Protein AF-A0A7S2J421-F1 (afdb_monomer)

Mean predicted aligned error: 11.54 Å

Solvent-accessible surface area (backbone atoms only — not comparable to full-atom values): 16173 Å² total; per-residue (Å²): 131,60,93,91,59,83,82,62,59,55,46,35,53,53,54,34,97,63,78,95,68,89,87,75,79,92,60,98,78,89,83,89,86,72,53,40,72,58,46,54,58,48,38,72,75,35,62,69,60,37,51,51,53,28,51,50,53,38,64,77,44,52,84,51,39,32,58,52,47,54,67,27,74,87,51,63,75,49,56,70,68,41,31,42,52,48,21,67,71,35,46,73,44,50,41,51,56,73,38,70,82,43,48,52,69,40,74,53,40,43,22,38,31,30,63,34,34,34,32,35,33,24,51,99,86,38,82,74,48,78,41,44,56,72,34,73,47,43,58,44,22,27,71,64,77,35,59,43,35,92,34,25,32,30,27,66,36,23,25,39,35,38,31,42,43,31,67,57,53,49,54,38,37,74,75,50,72,52,68,69,40,52,54,48,46,53,53,54,46,51,52,55,49,51,53,48,50,51,49,46,53,52,54,52,50,51,53,52,51,48,66,74,44,44,68,43,54,62,69,66,58,88,62,97,65,88,78,76,69,72,89,80,79,72,82,88,75,72,51,78,63,71,67,43,48,58,54,51,51,30,49,50,53,50,52,52,51,52,50,52,53,49,56,50,52,52,49,51,50,54,48,51,51,52,50,50,54,52,50,47,66,72,76,66,76,125

pLDDT: mean 85.77, std 16.21, range [29.06, 98.44]

Secondary structure (DSSP, 8-state):
--TT----HHHHTTS-SS-SS----SS--------HHHHHHHHHH-HHHHHHHHHHHHHHHGGGHHHHHHT-GGGTTS-HHHHHHHHHHSEEEEE-TT-EEE-TT-B--EEEEEEEEEEEEEETTEEEEEE-TT-EE-HHHHTTS-SB-SSEEEEEEEEEEEEEEHHHHHHHHHHS--HHHHHHHHHHHHHHHHHHHHHHHHHHHHHHHHHHHHHHHHHT--S-------TTSSTTS--HHHHHHHHHHHHHHHHHHHHHHHHHHHHHHHHHHHHHHHHHHHHS--

InterPro domains:
  IPR000595 Cyclic nucleotide-binding domain [PF00027] (93-176)
  IPR000595 Cyclic nucleotide-binding domain [PS50042] (1-60)
  IPR000595 Cyclic nucleotide-binding domain [PS50042] (74-173)
  IPR000595 Cyclic nucleotide-binding domain [SM00100] (74-188)
  IPR000595 Cyclic nucleotide-binding domain [cd00038] (74-180)
  IPR014710 RmlC-like jelly roll fold [G3DSA:2.60.120.10] (1-66)
  IPR014710 RmlC-like jelly roll fold [G3DSA:2.60.120.10] (67-195)
  IPR018490 Cyclic nucleotide-binding domain superfamily [SSF51206] (1-61)
  IPR018490 Cyclic nucleotide-binding domain superfamily [SSF51206] (69-181)
  IPR050866 Cyclic nucleotide-gated cation channel [PTHR45638] (69-269)

Sequence (286 aa):
LSAGGISGELAMLGVSPTRSATIKADQICSMWEITQEKALVILDRFPDSQKHFAEVVVQHLERTAPARVSSLPLFRAFDAKFRVLLGLYCERRAFFPNQVIAREGQFGHSLHIVNIGVATLKKKGVVIKTYSCGSHFGSTVMLGMHKAYLGTLVVVQTCHILSIPRNSFLQALDTYPSLAACTELKRTEMIATEELRHAIQRISARKLIWKRYQHLINAGGSNGEPVAATASNVEEQATGLETLLPVLQGWYAWAIDRRKRREKSEREKAQYQRMMSHWMSTHMVL

Radius of gyration: 29.96 Å; Cα contacts (8 Å, |Δi|>4): 341; chains: 1; bounding box: 60×34×110 Å

Nearest PDB structures (foldseek):
  5kbf-assembly2_B  TM=6.494E-01  e=1.568E-09  Plasmodium falciparum 3D7
  4off-assembly1_A  TM=8.418E-01  e=3.095E-08  Plasmodium falciparum
  4rz7-assembly1_A  TM=7.676E-01  e=3.095E-08  Plasmodium vivax Sal-1
  8jsk-assembly1_B-2  TM=8.243E-01  e=2.441E-07  Pseudovibrio sp. W64
  4ofg-assembly1_A  TM=7.374E-01  e=2.055E-07  Plasmodium falciparum

Structure (mmCIF, N/CA/C/O backbone):
data_AF-A0A7S2J421-F1
#
_entry.id   AF-A0A7S2J421-F1
#
loop_
_atom_site.group_PDB
_atom_site.id
_atom_site.type_symbol
_atom_site.label_atom_id
_atom_site.label_alt_id
_atom_site.label_comp_id
_atom_site.label_asym_id
_atom_site.label_entity_id
_atom_site.label_seq_id
_atom_site.pdbx_PDB_ins_code
_atom_site.Cartn_x
_atom_site.Cartn_y
_atom_site.Cartn_z
_atom_site.occupancy
_atom_site.B_iso_or_equiv
_atom_site.auth_seq_id
_atom_site.auth_comp_id
_atom_site.auth_asym_id
_atom_site.auth_atom_id
_atom_site.pdbx_PDB_model_num
ATOM 1 N N . LEU A 1 1 ? -24.871 9.519 -19.412 1.00 82.50 1 LEU A N 1
ATOM 2 C CA . LEU A 1 1 ? -25.417 8.431 -18.564 1.00 82.50 1 LEU A CA 1
ATOM 3 C C . LEU A 1 1 ? -26.911 8.355 -18.831 1.00 82.50 1 LEU A C 1
ATOM 5 O O . LEU A 1 1 ? -27.516 9.409 -18.978 1.00 82.50 1 LEU A O 1
ATOM 9 N N . SER A 1 2 ? -27.477 7.156 -18.933 1.00 89.31 2 SER A N 1
ATOM 10 C CA . SER A 1 2 ? -28.925 6.931 -19.046 1.00 89.31 2 SER A CA 1
ATOM 11 C C . SER A 1 2 ? -29.493 6.431 -17.714 1.00 89.31 2 SER A C 1
ATOM 13 O O . SER A 1 2 ? -28.744 6.243 -16.751 1.00 89.31 2 SER A O 1
ATOM 15 N N . ALA A 1 3 ? -30.806 6.191 -17.654 1.00 90.12 3 ALA A N 1
ATOM 16 C CA . ALA A 1 3 ? -31.428 5.518 -16.515 1.00 90.12 3 ALA A CA 1
ATOM 17 C C . ALA A 1 3 ? -30.675 4.216 -16.171 1.00 90.12 3 ALA A C 1
ATOM 19 O O . ALA A 1 3 ? -30.323 3.446 -17.065 1.00 90.12 3 ALA A O 1
ATOM 20 N N . GLY A 1 4 ? -30.384 4.017 -14.881 1.00 87.56 4 GLY A N 1
ATOM 21 C CA . GLY A 1 4 ? -29.558 2.911 -14.374 1.00 87.56 4 GLY A CA 1
ATOM 22 C C . GLY A 1 4 ? -28.042 3.159 -14.386 1.00 87.56 4 GLY A C 1
ATOM 23 O O . GLY A 1 4 ? -27.291 2.333 -13.877 1.00 87.56 4 GLY A O 1
ATOM 24 N N . GLY A 1 5 ? -27.571 4.286 -14.931 1.00 87.44 5 GLY A N 1
ATOM 25 C CA . GLY A 1 5 ? -26.152 4.638 -14.932 1.00 87.44 5 GLY A CA 1
ATOM 26 C C . GLY A 1 5 ? -25.609 4.954 -13.534 1.00 87.44 5 GLY A C 1
ATOM 27 O O . GLY A 1 5 ? -26.250 5.654 -12.753 1.00 87.44 5 GLY A O 1
ATOM 28 N N . ILE A 1 6 ? -24.392 4.486 -13.251 1.00 87.94 6 ILE A N 1
ATOM 29 C CA . ILE A 1 6 ? -23.646 4.762 -12.016 1.00 87.94 6 ILE A CA 1
ATOM 30 C C . ILE A 1 6 ? -22.468 5.671 -12.356 1.00 87.94 6 ILE A C 1
ATOM 32 O O . ILE A 1 6 ? -21.882 5.564 -13.433 1.00 87.94 6 ILE A O 1
ATOM 36 N N . SER A 1 7 ? -22.125 6.573 -11.442 1.00 87.88 7 SER A N 1
ATOM 37 C CA . SER A 1 7 ? -20.887 7.337 -11.530 1.00 87.88 7 SER A CA 1
ATOM 38 C C . SER A 1 7 ? -20.425 7.803 -10.157 1.00 87.88 7 SER A C 1
ATOM 40 O O . SER A 1 7 ? -21.235 8.069 -9.272 1.00 87.88 7 SER A O 1
ATOM 42 N N . GLY A 1 8 ? -19.115 8.001 -10.016 1.00 87.69 8 GLY A N 1
ATOM 43 C CA . GLY A 1 8 ? -18.502 8.527 -8.795 1.00 87.69 8 GLY A CA 1
ATOM 44 C C . GLY A 1 8 ? -18.106 7.437 -7.803 1.00 87.69 8 GLY A C 1
ATOM 45 O O . GLY A 1 8 ? -17.764 7.746 -6.665 1.00 87.69 8 GLY A O 1
ATOM 46 N N . GLU A 1 9 ? -18.099 6.181 -8.237 1.00 87.31 9 GLU A N 1
ATOM 47 C CA . GLU A 1 9 ? -17.740 5.001 -7.462 1.00 87.31 9 GLU A CA 1
ATOM 48 C C . GLU A 1 9 ? -16.336 5.103 -6.857 1.00 87.31 9 GLU A C 1
ATOM 50 O O . GLU A 1 9 ? -16.175 4.848 -5.669 1.00 87.31 9 GLU A O 1
ATOM 55 N N . LEU A 1 10 ? -15.327 5.588 -7.591 1.00 88.12 10 LEU A N 1
ATOM 56 C CA . LEU A 1 10 ? -13.981 5.768 -7.022 1.00 88.12 10 LEU A CA 1
ATOM 57 C C . LEU A 1 10 ? -13.944 6.774 -5.866 1.00 88.12 10 LEU A C 1
ATOM 59 O O . LEU A 1 10 ? -13.156 6.620 -4.932 1.00 88.12 10 LEU A O 1
ATOM 63 N N . ALA A 1 11 ? -14.787 7.802 -5.920 1.00 87.62 11 ALA A N 1
ATOM 64 C CA . ALA A 1 11 ? -14.877 8.774 -4.844 1.00 87.62 11 ALA A CA 1
ATOM 65 C C . ALA A 1 11 ? -15.714 8.253 -3.673 1.00 87.62 11 ALA A C 1
ATOM 67 O O . ALA A 1 11 ? -15.318 8.432 -2.527 1.00 87.62 11 ALA A O 1
ATOM 68 N N . MET A 1 12 ? -16.814 7.547 -3.954 1.00 90.88 12 MET A N 1
ATOM 69 C CA . MET A 1 12 ? -17.594 6.822 -2.947 1.00 90.88 12 MET A CA 1
ATOM 70 C C . MET A 1 12 ? -16.711 5.828 -2.180 1.00 90.88 12 MET A C 1
ATOM 72 O O . MET A 1 12 ? -16.857 5.669 -0.976 1.00 90.88 12 MET A O 1
ATOM 76 N N . LEU A 1 13 ? -15.757 5.184 -2.853 1.00 89.31 13 LEU A N 1
ATOM 77 C CA . LEU A 1 13 ? -14.811 4.265 -2.225 1.00 89.31 13 LEU A CA 1
ATOM 78 C C . LEU A 1 13 ? -13.660 4.970 -1.492 1.00 89.31 13 LEU A C 1
ATOM 80 O O . LEU A 1 13 ? -12.900 4.302 -0.796 1.00 89.31 13 LEU A O 1
ATOM 84 N N . GLY A 1 14 ? -13.500 6.289 -1.622 1.00 85.31 14 GLY A N 1
ATOM 85 C CA . GLY A 1 14 ? -12.381 7.035 -1.035 1.00 85.31 14 GLY A CA 1
ATOM 86 C C . GLY A 1 14 ? -11.043 6.845 -1.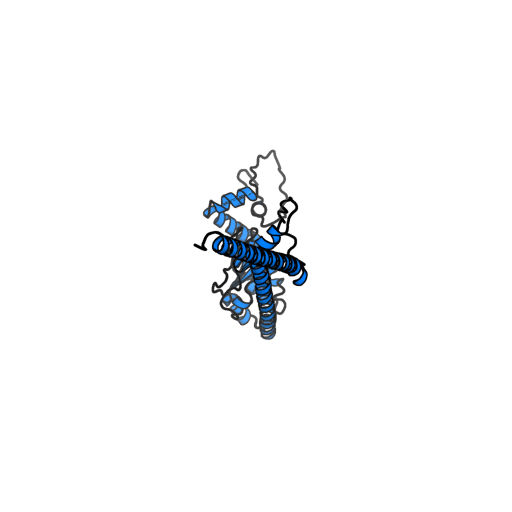739 1.00 85.31 14 GLY A C 1
ATOM 87 O O . GLY A 1 14 ? -10.000 7.129 -1.159 1.00 85.31 14 GLY A O 1
ATOM 88 N N . VAL A 1 15 ? -11.056 6.334 -2.969 1.00 84.25 15 VAL A N 1
ATOM 89 C CA . VAL A 1 15 ? -9.846 6.113 -3.765 1.00 84.25 15 VAL A CA 1
ATOM 90 C C . VAL A 1 15 ? -9.361 7.428 -4.366 1.00 84.25 15 VAL A C 1
ATOM 92 O O . VAL A 1 15 ? -8.166 7.700 -4.367 1.00 84.25 15 VAL A O 1
ATOM 95 N N . SER A 1 16 ? -10.275 8.269 -4.852 1.00 78.75 16 SER A N 1
ATOM 96 C CA . SER A 1 16 ? -9.926 9.573 -5.418 1.00 78.75 16 SER A CA 1
ATOM 97 C C . SER A 1 16 ? -10.647 10.703 -4.687 1.00 78.75 16 SER A C 1
ATOM 99 O O . SER A 1 16 ? -11.880 10.683 -4.632 1.00 78.75 16 SER A O 1
ATOM 101 N N . PRO A 1 17 ? -9.923 11.719 -4.180 1.00 70.06 17 PRO A N 1
ATOM 102 C CA . PRO A 1 17 ? -10.554 12.913 -3.627 1.00 70.06 17 PRO A CA 1
ATOM 103 C C . PRO A 1 17 ? -11.164 13.794 -4.728 1.00 70.06 17 PRO A C 1
ATOM 105 O O . PRO A 1 17 ? -12.082 14.567 -4.469 1.00 70.06 17 PRO A O 1
ATOM 108 N N . THR A 1 18 ? -10.681 13.674 -5.968 1.00 73.25 18 THR A N 1
ATOM 109 C CA . THR A 1 18 ? -11.141 14.466 -7.111 1.00 73.25 18 THR A CA 1
ATOM 110 C C . THR A 1 18 ? -11.990 13.620 -8.055 1.00 73.25 18 THR A C 1
ATOM 112 O O . THR A 1 18 ? -11.712 12.443 -8.304 1.00 73.25 18 THR A O 1
ATOM 115 N N . ARG A 1 19 ? -13.062 14.217 -8.588 1.00 80.19 19 ARG A N 1
ATOM 116 C CA . ARG A 1 19 ? -13.857 13.598 -9.654 1.00 80.19 19 ARG A CA 1
ATOM 117 C C . ARG A 1 19 ? -13.049 13.630 -10.952 1.00 80.19 19 ARG A C 1
ATOM 119 O O . ARG A 1 19 ? -12.472 14.657 -11.292 1.00 80.19 19 ARG A O 1
ATOM 126 N N . SER A 1 20 ? -13.029 12.514 -11.674 1.00 76.88 20 SER A N 1
ATOM 127 C CA . SER A 1 20 ? -12.358 12.390 -12.975 1.00 76.88 20 SER A CA 1
ATOM 128 C C . SER A 1 20 ? -13.091 13.122 -14.101 1.00 76.88 20 SER A C 1
ATOM 130 O O . SER A 1 20 ? -12.491 13.416 -15.131 1.00 76.88 20 SER A O 1
ATOM 132 N N . ALA A 1 21 ? -14.377 13.420 -13.911 1.00 83.19 21 ALA A N 1
ATOM 133 C CA . ALA A 1 21 ? -15.218 14.098 -14.884 1.00 83.19 21 ALA A CA 1
ATOM 134 C C . ALA A 1 21 ? -16.277 14.968 -14.195 1.00 83.19 21 ALA A C 1
ATOM 136 O O . ALA A 1 21 ? -16.682 14.711 -13.058 1.00 83.19 21 ALA A O 1
ATOM 137 N N . THR A 1 22 ? -16.752 15.985 -14.913 1.00 87.50 22 THR A N 1
ATOM 138 C CA . THR A 1 22 ? -17.918 16.780 -14.522 1.00 87.50 22 THR A CA 1
ATOM 139 C C . THR A 1 22 ? -19.176 16.150 -15.106 1.00 87.50 22 THR A C 1
ATOM 141 O O . THR A 1 22 ? -19.269 15.968 -16.318 1.00 87.50 22 THR A O 1
ATOM 144 N N . ILE A 1 23 ? -20.162 15.859 -14.258 1.00 88.56 23 ILE A N 1
ATOM 145 C CA . ILE A 1 23 ? -21.486 15.411 -14.696 1.00 88.56 23 ILE A CA 1
ATOM 146 C C . ILE A 1 23 ? -22.435 16.598 -14.622 1.00 88.56 23 ILE A C 1
ATOM 148 O O . ILE A 1 23 ? -22.561 17.228 -13.573 1.00 88.56 23 ILE A O 1
ATOM 152 N N . LYS A 1 24 ? -23.097 16.898 -15.739 1.00 92.31 24 LYS A N 1
ATOM 153 C CA . LYS A 1 24 ? -24.167 17.893 -15.825 1.00 92.31 24 LYS A CA 1
ATOM 154 C C . LYS A 1 24 ? -25.447 17.193 -16.253 1.00 92.31 24 LYS A C 1
ATOM 156 O O . LYS A 1 24 ? -25.410 16.330 -17.128 1.00 92.31 24 LYS A O 1
ATOM 161 N N . ALA A 1 25 ? -26.553 17.545 -15.608 1.00 94.31 25 ALA A N 1
ATOM 162 C CA . ALA A 1 25 ? -27.861 17.051 -15.995 1.00 94.31 25 ALA A CA 1
ATOM 163 C C . ALA A 1 25 ? -28.291 17.751 -17.293 1.00 94.31 25 ALA A C 1
ATOM 165 O O . ALA A 1 25 ? -28.310 18.978 -17.348 1.00 94.31 25 ALA A O 1
ATOM 166 N N . ASP A 1 26 ? -28.582 16.966 -18.329 1.00 94.31 26 ASP A N 1
ATOM 167 C CA . ASP A 1 26 ? -29.102 17.466 -19.611 1.00 94.31 26 ASP A CA 1
ATOM 168 C C . ASP A 1 26 ? -30.617 17.737 -19.539 1.00 94.31 26 ASP A C 1
ATOM 170 O O . ASP A 1 26 ? -31.154 18.608 -20.213 1.00 94.31 26 ASP A O 1
ATOM 174 N N . GLN A 1 27 ? -31.305 17.013 -18.653 1.00 94.19 27 GLN A N 1
ATOM 175 C CA . GLN A 1 27 ? -32.731 17.140 -18.356 1.00 94.19 27 GLN A CA 1
ATOM 176 C C . GLN A 1 27 ? -32.960 17.027 -16.841 1.00 94.19 27 GLN A C 1
ATOM 178 O O . GLN A 1 27 ? -32.012 16.866 -16.070 1.00 94.19 27 GLN A O 1
ATOM 183 N N . ILE A 1 28 ? -34.218 17.093 -16.393 1.00 94.00 28 ILE A N 1
ATOM 184 C CA . ILE A 1 28 ? -34.560 16.805 -14.995 1.00 94.00 28 ILE A CA 1
ATOM 185 C C . ILE A 1 28 ? -34.213 15.342 -14.700 1.00 94.00 28 ILE A C 1
ATOM 187 O O . ILE A 1 28 ? -34.787 14.424 -15.281 1.00 94.00 28 ILE A O 1
ATOM 191 N N . CYS A 1 29 ? -33.286 15.136 -13.769 1.00 92.44 29 CYS A N 1
ATOM 192 C CA . CYS A 1 29 ? -32.819 13.819 -13.356 1.00 92.44 29 CYS A CA 1
ATOM 193 C C . CYS A 1 29 ? -33.112 13.601 -11.870 1.00 92.44 29 CYS A C 1
ATOM 195 O O . CYS A 1 29 ? -32.932 14.505 -11.056 1.00 92.44 29 CYS A O 1
ATOM 197 N N . SER A 1 30 ? -33.492 12.377 -11.508 1.00 92.19 30 SER A N 1
ATOM 198 C CA . SER A 1 30 ? -33.505 11.914 -10.119 1.00 92.19 30 SER A CA 1
ATOM 199 C C . SER A 1 30 ? -32.375 10.906 -9.937 1.00 92.19 30 SER A C 1
ATOM 201 O O . SER A 1 30 ? -32.277 9.941 -10.696 1.00 92.19 30 SER A O 1
ATOM 203 N N . MET A 1 31 ? -31.490 11.151 -8.971 1.00 91.38 31 MET A N 1
ATOM 204 C CA . MET A 1 31 ? -30.344 10.290 -8.680 1.00 91.38 31 MET A CA 1
ATOM 205 C C . MET A 1 31 ? -30.369 9.865 -7.218 1.00 91.38 31 MET A C 1
ATOM 207 O O . MET A 1 31 ? -30.750 10.636 -6.340 1.00 91.38 31 MET A O 1
ATOM 211 N N . TRP A 1 32 ? -29.934 8.635 -6.974 1.00 92.62 32 TRP A N 1
ATOM 212 C CA . TRP A 1 32 ? -29.756 8.099 -5.634 1.00 92.62 32 TRP A CA 1
ATOM 213 C C . TRP A 1 32 ? -28.295 8.273 -5.239 1.00 92.62 32 TRP A C 1
ATOM 215 O O . TRP A 1 32 ? -27.401 7.933 -6.015 1.00 92.62 32 TRP A O 1
ATOM 225 N N . GLU A 1 33 ? -28.054 8.793 -4.040 1.00 90.94 33 GLU A N 1
ATOM 226 C CA . GLU A 1 33 ? -26.705 8.984 -3.514 1.00 90.94 33 GLU A CA 1
ATOM 227 C C . GLU A 1 33 ? -26.404 7.976 -2.403 1.00 90.94 33 GLU A C 1
ATOM 229 O O . GLU A 1 33 ? -27.185 7.789 -1.466 1.00 90.94 33 GLU A O 1
ATOM 234 N N . ILE A 1 34 ? -25.228 7.354 -2.493 1.00 91.44 34 ILE A N 1
ATOM 235 C CA . ILE A 1 34 ? -24.650 6.540 -1.427 1.00 91.44 34 ILE A CA 1
ATOM 236 C C . ILE A 1 34 ? -23.379 7.246 -0.960 1.00 91.44 34 ILE A C 1
ATOM 238 O O . ILE A 1 34 ? -22.434 7.409 -1.730 1.00 91.44 34 ILE A O 1
ATOM 242 N N . THR A 1 35 ? -23.356 7.665 0.307 1.00 92.00 35 THR A N 1
ATOM 243 C CA . THR A 1 35 ? -22.163 8.283 0.900 1.00 92.00 35 THR A CA 1
ATOM 244 C C . THR A 1 35 ? -21.076 7.239 1.145 1.00 92.00 35 THR A C 1
ATOM 246 O O . THR A 1 35 ? -21.360 6.043 1.272 1.00 92.00 35 THR A O 1
ATOM 249 N N . GLN A 1 36 ? -19.824 7.685 1.253 1.00 90.62 36 GLN A N 1
ATOM 250 C CA . GLN A 1 36 ? -18.688 6.799 1.503 1.00 90.62 36 GLN A CA 1
ATOM 251 C C . GLN A 1 36 ? -18.866 5.976 2.784 1.00 90.62 36 GLN A C 1
ATOM 253 O O . GLN A 1 36 ? -18.623 4.770 2.779 1.00 90.62 36 GLN A O 1
ATOM 258 N N . GLU A 1 37 ? -19.315 6.595 3.878 1.00 90.94 37 GLU A N 1
ATOM 259 C CA . GLU A 1 37 ? -19.466 5.913 5.167 1.00 90.94 37 GLU A CA 1
ATOM 260 C C . GLU A 1 37 ? -20.472 4.765 5.054 1.00 90.94 37 GLU A C 1
ATOM 262 O O . GLU A 1 37 ? -20.215 3.655 5.519 1.00 90.94 37 GLU A O 1
ATOM 267 N N . LYS A 1 38 ? -21.598 5.010 4.370 1.00 93.19 38 LYS A N 1
ATOM 268 C CA . LYS A 1 38 ? -22.624 3.992 4.124 1.00 93.19 38 LYS A CA 1
ATOM 269 C C . LYS A 1 38 ? -22.106 2.895 3.199 1.00 93.19 38 LYS A C 1
ATOM 271 O O . LYS A 1 38 ? -22.321 1.720 3.487 1.00 93.19 38 LYS A O 1
ATOM 276 N N . ALA A 1 39 ? -21.399 3.259 2.129 1.00 92.38 39 ALA A N 1
ATOM 277 C CA . ALA A 1 39 ? -20.827 2.300 1.192 1.00 92.38 39 ALA A CA 1
ATOM 278 C C . ALA A 1 39 ? -19.853 1.344 1.890 1.00 92.38 39 ALA A C 1
ATOM 280 O O . ALA A 1 39 ? -19.975 0.134 1.734 1.00 92.38 39 ALA A O 1
ATOM 281 N N . LEU A 1 40 ? -18.937 1.853 2.717 1.00 91.62 40 LEU A N 1
ATOM 282 C CA . LEU A 1 40 ? -17.969 1.016 3.430 1.00 91.62 40 LEU A CA 1
ATOM 283 C C . LEU A 1 40 ? -18.644 0.036 4.401 1.00 91.62 40 LEU A C 1
ATOM 285 O O . LEU A 1 40 ? -18.247 -1.125 4.454 1.00 91.62 40 LEU A O 1
ATOM 289 N N . VAL A 1 41 ? -19.701 0.458 5.106 1.00 92.38 41 VAL A N 1
ATOM 290 C CA . VAL A 1 41 ? -20.491 -0.435 5.976 1.00 92.38 41 VAL A CA 1
ATOM 291 C C . VAL A 1 41 ? -21.201 -1.526 5.170 1.00 92.38 41 VAL A C 1
ATOM 293 O O . VAL A 1 41 ? -21.288 -2.667 5.620 1.00 92.38 41 VAL A O 1
ATOM 296 N N . ILE A 1 42 ? -21.705 -1.201 3.977 1.00 92.44 42 ILE A N 1
ATOM 297 C CA . ILE A 1 42 ? -22.323 -2.185 3.079 1.00 92.44 42 ILE A CA 1
ATOM 298 C C . ILE A 1 42 ? -21.262 -3.176 2.586 1.00 92.44 42 ILE A C 1
ATOM 300 O O . ILE A 1 42 ? -21.459 -4.383 2.684 1.00 92.44 42 ILE A O 1
ATOM 304 N N . LEU A 1 43 ? -20.113 -2.699 2.111 1.00 92.62 43 LEU A N 1
ATOM 305 C CA . LEU A 1 43 ? -19.051 -3.560 1.579 1.00 92.62 43 LEU A CA 1
ATOM 306 C C . LEU A 1 43 ? -18.415 -4.465 2.639 1.00 92.62 43 LEU A C 1
ATOM 308 O O . LEU A 1 43 ? -17.882 -5.512 2.289 1.00 92.62 43 LEU A O 1
ATOM 312 N N . ASP A 1 44 ? -18.476 -4.099 3.918 1.00 90.94 44 ASP A N 1
ATOM 313 C CA . ASP A 1 44 ? -18.072 -4.980 5.020 1.00 90.94 44 ASP A CA 1
ATOM 314 C C . ASP A 1 44 ? -19.047 -6.160 5.209 1.00 90.94 44 ASP A C 1
ATOM 316 O O . ASP A 1 44 ? -18.642 -7.270 5.546 1.00 90.94 44 ASP A O 1
ATOM 320 N N . ARG A 1 45 ? -20.340 -5.947 4.925 1.00 94.31 45 ARG A N 1
ATOM 321 C CA . ARG A 1 45 ? -21.403 -6.958 5.073 1.00 94.31 45 ARG A CA 1
ATOM 322 C C . ARG A 1 45 ? -21.598 -7.843 3.845 1.00 94.31 45 ARG A C 1
ATOM 324 O O . ARG A 1 45 ? -22.130 -8.941 3.983 1.00 94.31 45 ARG A O 1
ATOM 331 N N . PHE A 1 46 ? -21.206 -7.375 2.661 1.00 95.25 46 PHE A N 1
ATOM 332 C CA . PHE A 1 46 ? -21.442 -8.058 1.385 1.00 95.25 46 PHE A CA 1
ATOM 333 C C . PHE A 1 46 ? -20.116 -8.319 0.643 1.00 95.25 46 PHE A C 1
ATOM 335 O O . PHE A 1 46 ? -19.688 -7.487 -0.164 1.00 95.25 46 PHE A O 1
ATOM 342 N N . PRO A 1 47 ? -19.466 -9.478 0.883 1.00 92.62 47 PRO A N 1
ATOM 343 C CA . PRO A 1 47 ? -18.158 -9.805 0.308 1.00 92.62 47 PRO A CA 1
ATOM 344 C C . PRO A 1 47 ? -18.128 -9.843 -1.225 1.00 92.62 47 PRO A C 1
ATOM 346 O O . PRO A 1 47 ? -17.139 -9.423 -1.825 1.00 92.62 47 PRO A O 1
ATOM 349 N N . ASP A 1 48 ? -19.207 -10.290 -1.872 1.00 95.06 48 ASP A N 1
ATOM 350 C CA . ASP A 1 48 ? -19.282 -10.344 -3.338 1.00 95.06 48 ASP A CA 1
ATOM 351 C C . ASP A 1 48 ? -19.241 -8.939 -3.951 1.00 95.06 48 ASP A C 1
ATOM 353 O O . ASP A 1 48 ? -18.475 -8.676 -4.881 1.00 95.06 48 ASP A O 1
ATOM 357 N N . SER A 1 49 ? -19.986 -7.999 -3.361 1.00 92.62 49 SER A N 1
ATOM 358 C CA . SER A 1 49 ? -19.942 -6.583 -3.738 1.00 92.62 49 SER A CA 1
ATOM 359 C C . SER A 1 49 ? -18.556 -5.992 -3.496 1.00 92.62 49 SER A C 1
ATOM 361 O O . SER A 1 49 ? -18.031 -5.275 -4.345 1.00 92.62 49 SER A O 1
ATOM 363 N N . GLN A 1 50 ? -17.926 -6.317 -2.364 1.00 93.81 50 GLN A N 1
ATOM 364 C CA . GLN A 1 50 ? -16.563 -5.883 -2.058 1.00 93.81 50 GLN A CA 1
ATOM 365 C C . GLN A 1 50 ? -15.565 -6.351 -3.125 1.00 93.81 50 GLN A C 1
ATOM 367 O O . GLN A 1 50 ? -14.750 -5.554 -3.594 1.00 93.81 50 GLN A O 1
ATOM 372 N N . LYS A 1 51 ? -15.655 -7.615 -3.553 1.00 94.75 51 LYS A N 1
ATOM 373 C CA . LYS A 1 51 ? -14.820 -8.162 -4.626 1.00 94.75 51 LYS A CA 1
ATOM 374 C C . LYS A 1 51 ? -15.066 -7.441 -5.953 1.00 94.75 51 LYS A C 1
ATOM 376 O O . LYS A 1 51 ? -14.106 -7.031 -6.598 1.00 94.75 51 LYS A O 1
ATOM 381 N N . HIS A 1 52 ? -16.327 -7.218 -6.317 1.00 94.31 52 HIS A N 1
ATOM 382 C CA . HIS A 1 52 ? -16.674 -6.486 -7.533 1.00 94.31 52 HIS A CA 1
ATOM 383 C C . HIS A 1 52 ? -16.080 -5.068 -7.539 1.00 94.31 52 HIS A C 1
ATOM 385 O O . HIS A 1 52 ? -15.398 -4.676 -8.483 1.00 94.31 52 HIS A O 1
ATOM 391 N N . PHE A 1 53 ? -16.248 -4.309 -6.453 1.00 93.50 53 PHE A N 1
ATOM 392 C CA . PHE A 1 53 ? -15.671 -2.966 -6.359 1.00 93.50 53 PHE A CA 1
ATOM 393 C C . PHE A 1 53 ? -14.138 -2.974 -6.295 1.00 93.50 53 PHE A C 1
ATOM 395 O O . PHE A 1 53 ? -13.512 -2.035 -6.786 1.00 93.50 53 PHE A O 1
ATOM 402 N N . ALA A 1 54 ? -13.511 -4.023 -5.752 1.00 95.00 54 ALA A N 1
ATOM 403 C CA . ALA A 1 54 ? -12.059 -4.182 -5.825 1.00 95.00 54 ALA A CA 1
ATOM 404 C C . ALA A 1 54 ? -11.576 -4.291 -7.281 1.00 95.00 54 ALA A C 1
ATOM 406 O O . ALA A 1 54 ? -10.602 -3.638 -7.657 1.00 95.00 54 ALA A O 1
ATOM 407 N N . GLU A 1 55 ? -12.272 -5.080 -8.102 1.00 94.81 55 GLU A N 1
ATOM 408 C CA . GLU A 1 55 ? -11.982 -5.239 -9.532 1.00 94.81 55 GLU A CA 1
ATOM 409 C C . GLU A 1 55 ? -12.184 -3.921 -10.290 1.00 94.81 55 GLU A C 1
ATOM 411 O O . GLU A 1 55 ? -11.308 -3.522 -11.058 1.00 94.81 55 GLU A O 1
ATOM 416 N N . VAL A 1 56 ? -13.266 -3.190 -10.000 1.00 92.56 56 V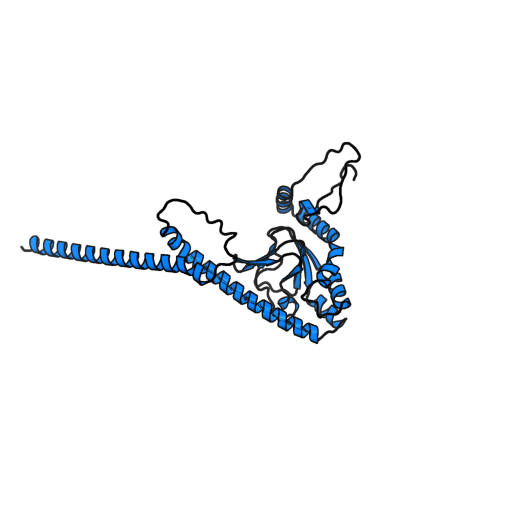AL A N 1
ATOM 417 C CA . VAL A 1 56 ? -13.523 -1.853 -10.564 1.00 92.56 56 VAL A CA 1
ATOM 418 C C . VAL A 1 56 ? -12.369 -0.895 -10.257 1.00 92.56 56 VAL A C 1
ATOM 420 O O . VAL A 1 56 ? -11.875 -0.223 -11.164 1.00 92.56 56 VAL A O 1
ATOM 423 N N . VAL A 1 57 ? -11.889 -0.848 -9.009 1.00 93.19 57 VAL A N 1
ATOM 424 C CA . VAL A 1 57 ? -10.747 0.001 -8.623 1.00 93.19 57 VAL A CA 1
ATOM 425 C C . VAL A 1 57 ? -9.483 -0.386 -9.392 1.00 93.19 57 VAL A C 1
ATOM 427 O O . VAL A 1 57 ? -8.775 0.493 -9.885 1.00 93.19 57 VAL A O 1
ATOM 430 N N . VAL A 1 58 ? -9.197 -1.686 -9.517 1.00 95.00 58 VAL A N 1
ATOM 431 C CA . VAL A 1 58 ? -8.020 -2.178 -10.248 1.00 95.00 58 VAL A CA 1
ATOM 432 C C . VAL A 1 58 ? -8.090 -1.801 -11.729 1.00 95.00 58 VAL A C 1
ATOM 434 O O . VAL A 1 58 ? -7.110 -1.273 -12.251 1.00 95.00 58 VAL A O 1
ATOM 437 N N . GLN A 1 59 ? -9.236 -2.002 -12.384 1.00 93.25 59 GLN A N 1
ATOM 438 C CA . GLN A 1 59 ? -9.437 -1.659 -13.797 1.00 93.25 59 GLN A CA 1
ATOM 439 C C . GLN A 1 59 ? -9.250 -0.158 -14.050 1.00 93.25 59 GLN A C 1
ATOM 441 O O . GLN A 1 59 ? -8.496 0.240 -14.937 1.00 93.25 59 GLN A O 1
ATOM 446 N N . HIS A 1 60 ? -9.867 0.697 -13.230 1.00 90.19 60 HIS A N 1
ATOM 447 C CA . HIS A 1 60 ? -9.774 2.150 -13.410 1.00 90.19 60 HIS A CA 1
ATOM 448 C C . HIS A 1 60 ? -8.358 2.690 -13.187 1.00 90.19 60 HIS A C 1
ATOM 450 O O . HIS A 1 60 ? -7.961 3.686 -13.794 1.00 90.19 60 HIS A O 1
ATOM 456 N N . LEU A 1 61 ? -7.584 2.047 -12.312 1.00 91.38 61 LEU A N 1
ATOM 457 C CA . LEU A 1 61 ? -6.240 2.493 -11.955 1.00 91.38 61 LEU A CA 1
ATOM 458 C C . LEU A 1 61 ? -5.126 1.735 -12.673 1.00 91.38 61 LEU A C 1
ATOM 460 O O . LEU A 1 61 ? -3.952 2.039 -12.446 1.00 91.38 61 LEU A O 1
ATOM 464 N N . GLU A 1 62 ? -5.448 0.797 -13.558 1.00 91.88 62 GLU A N 1
ATOM 465 C CA . GLU A 1 62 ? -4.479 -0.067 -14.234 1.00 91.88 62 GLU A CA 1
ATOM 466 C C . GLU A 1 62 ? -3.366 0.740 -14.921 1.00 91.88 62 GLU A C 1
ATOM 468 O O . GLU A 1 62 ? -2.174 0.490 -14.713 1.00 91.88 62 GLU A O 1
ATOM 473 N N . ARG A 1 63 ? -3.756 1.792 -15.654 1.00 91.25 63 ARG A N 1
ATOM 474 C CA . ARG A 1 63 ? -2.843 2.653 -16.428 1.00 91.25 63 ARG A CA 1
ATOM 475 C C . ARG A 1 63 ? -1.907 3.495 -15.557 1.00 91.25 63 ARG A C 1
ATOM 477 O O . ARG A 1 63 ? -0.907 4.006 -16.053 1.00 91.25 63 ARG A O 1
ATOM 484 N N . THR A 1 64 ? -2.198 3.636 -14.264 1.00 92.62 64 THR A N 1
ATOM 485 C CA . THR A 1 64 ? -1.363 4.419 -13.335 1.00 92.62 64 THR A CA 1
ATOM 486 C C . THR A 1 64 ? -0.167 3.623 -12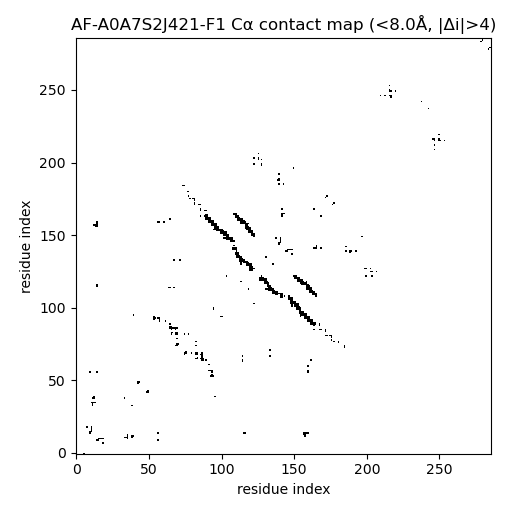.802 1.00 92.62 64 THR A C 1
ATOM 488 O O . THR A 1 64 ? 0.809 4.214 -12.334 1.00 92.62 64 THR A O 1
ATOM 491 N N . ALA A 1 65 ? -0.201 2.287 -12.893 1.00 94.06 65 ALA A N 1
ATOM 492 C CA . ALA A 1 65 ? 0.814 1.423 -12.298 1.00 94.06 65 ALA A 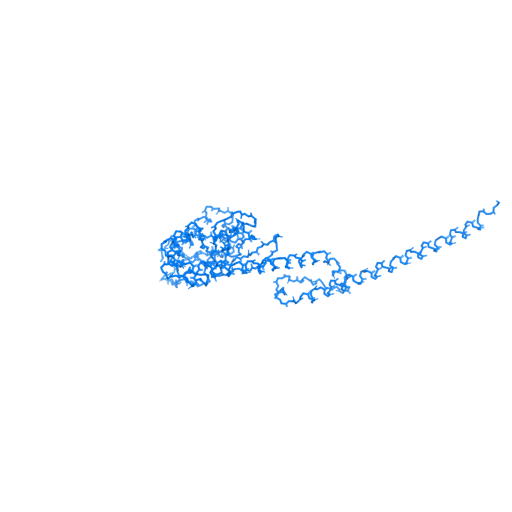CA 1
ATOM 493 C C . ALA A 1 65 ? 2.229 1.616 -12.889 1.00 94.06 65 ALA A C 1
ATOM 495 O O . ALA A 1 65 ? 3.164 1.797 -12.100 1.00 94.06 65 ALA A O 1
ATOM 496 N N . PRO A 1 66 ? 2.431 1.669 -14.225 1.00 94.44 66 PRO A N 1
ATOM 497 C CA . PRO A 1 66 ? 3.770 1.851 -14.789 1.00 94.44 66 PRO A CA 1
ATOM 498 C C . PRO A 1 66 ? 4.409 3.187 -14.402 1.00 94.44 66 PRO A C 1
ATOM 500 O O . PRO A 1 66 ? 5.592 3.233 -14.055 1.00 94.44 66 PRO A O 1
ATOM 503 N N . ALA A 1 67 ? 3.618 4.265 -14.394 1.00 94.56 67 ALA A N 1
ATOM 504 C CA . ALA A 1 67 ? 4.077 5.588 -13.981 1.00 94.56 67 ALA A CA 1
ATOM 505 C C . ALA A 1 67 ? 4.509 5.593 -12.507 1.00 94.56 67 ALA A C 1
ATOM 507 O O . ALA A 1 67 ? 5.594 6.078 -12.180 1.00 94.56 67 ALA A O 1
ATOM 508 N N . ARG A 1 68 ? 3.709 4.975 -11.624 1.00 95.88 68 ARG A N 1
ATOM 509 C CA . ARG A 1 68 ? 4.017 4.872 -10.193 1.00 95.88 68 ARG A CA 1
ATOM 510 C C . ARG A 1 68 ? 5.338 4.153 -9.939 1.00 95.88 68 ARG A C 1
ATOM 512 O O . ARG A 1 68 ? 6.171 4.679 -9.204 1.00 95.88 68 ARG A O 1
ATOM 519 N N . VAL A 1 69 ? 5.546 2.990 -10.558 1.00 96.50 69 VAL A N 1
ATOM 520 C CA . VAL A 1 69 ? 6.789 2.213 -10.404 1.00 96.50 69 VAL A CA 1
ATOM 521 C C . VAL A 1 69 ? 7.986 2.978 -10.972 1.00 96.50 69 VAL A C 1
ATOM 523 O O . VAL A 1 69 ? 9.034 3.033 -10.334 1.00 96.50 69 VAL A O 1
ATOM 526 N N . SER A 1 70 ? 7.818 3.640 -12.118 1.00 94.94 70 SER A N 1
ATOM 527 C CA . SER A 1 70 ? 8.891 4.410 -12.761 1.00 94.94 70 SER A CA 1
ATOM 528 C C . SER A 1 70 ? 9.341 5.625 -11.948 1.00 94.94 70 SER A C 1
ATOM 530 O O . SER A 1 70 ? 10.529 5.954 -11.953 1.00 94.94 70 SER A O 1
ATOM 532 N N . SER A 1 71 ? 8.405 6.263 -11.236 1.00 94.25 71 SER A N 1
ATOM 533 C CA . SER A 1 71 ? 8.669 7.396 -10.338 1.00 94.25 71 SER A CA 1
ATOM 534 C C . SER A 1 71 ? 9.230 7.001 -8.969 1.00 94.25 71 SER A C 1
ATOM 536 O O . SER A 1 71 ? 9.614 7.878 -8.198 1.00 94.25 71 SER A O 1
ATOM 538 N N . LEU A 1 72 ? 9.246 5.707 -8.632 1.00 95.56 72 LEU A N 1
ATOM 539 C CA . LEU A 1 72 ? 9.611 5.263 -7.294 1.00 95.56 72 LEU A CA 1
ATOM 540 C C . LEU A 1 72 ? 11.119 5.478 -7.063 1.00 95.56 72 LEU A C 1
ATOM 542 O O . LEU A 1 72 ? 11.926 4.881 -7.785 1.00 95.56 72 LEU A O 1
ATOM 546 N N . PRO A 1 73 ? 11.535 6.252 -6.038 1.00 95.19 73 PRO A N 1
ATOM 547 C CA . PRO A 1 73 ? 12.953 6.518 -5.780 1.00 95.19 73 PRO A CA 1
ATOM 548 C C . PRO A 1 73 ? 13.783 5.247 -5.577 1.00 95.19 73 PRO A C 1
ATOM 550 O O . PRO A 1 73 ? 14.964 5.225 -5.916 1.00 95.19 73 PRO A O 1
ATOM 553 N N . LEU A 1 74 ? 13.140 4.180 -5.093 1.00 95.44 74 LEU A N 1
ATOM 554 C CA . LEU A 1 74 ? 13.710 2.847 -4.914 1.00 95.44 74 LEU A CA 1
ATOM 555 C C . LEU A 1 74 ? 14.409 2.319 -6.177 1.00 95.44 74 LEU A C 1
ATOM 557 O O . LEU A 1 74 ? 15.463 1.699 -6.086 1.00 95.44 74 LEU A O 1
ATOM 561 N N . PHE A 1 75 ? 13.845 2.577 -7.360 1.00 96.06 75 PHE A N 1
ATOM 562 C CA . PHE A 1 75 ? 14.351 2.037 -8.624 1.00 96.06 75 PHE A CA 1
ATOM 563 C C . PHE A 1 75 ? 15.080 3.073 -9.486 1.00 96.06 75 PHE A C 1
ATOM 565 O O . PHE A 1 75 ? 15.383 2.797 -10.643 1.00 96.06 75 PHE A O 1
ATOM 572 N N . ARG A 1 76 ? 15.397 4.259 -8.947 1.00 94.88 76 ARG A N 1
ATOM 573 C CA . ARG A 1 76 ? 15.983 5.373 -9.719 1.00 94.88 76 ARG A CA 1
ATOM 574 C C . ARG A 1 76 ? 17.307 5.039 -10.417 1.00 94.88 76 ARG A C 1
ATOM 576 O O . ARG A 1 76 ? 17.601 5.621 -11.451 1.00 94.88 76 ARG A O 1
ATOM 583 N N . ALA A 1 77 ? 18.093 4.130 -9.838 1.00 95.75 77 ALA A N 1
ATOM 584 C CA . ALA A 1 77 ? 19.392 3.710 -10.365 1.00 95.75 77 ALA A CA 1
ATOM 585 C C . ALA A 1 77 ? 19.279 2.640 -11.468 1.00 95.75 77 ALA A C 1
ATOM 587 O O . ALA A 1 77 ? 20.286 2.271 -12.068 1.00 95.75 77 ALA A O 1
ATOM 588 N N . PHE A 1 78 ? 18.074 2.121 -11.721 1.00 96.88 78 PHE A N 1
ATOM 589 C CA . PHE A 1 78 ? 17.825 1.137 -12.766 1.00 96.88 78 PHE A CA 1
ATOM 590 C C . PHE A 1 78 ? 17.424 1.802 -14.080 1.00 96.88 78 PHE A C 1
ATOM 592 O O . PHE A 1 78 ? 16.833 2.889 -14.113 1.00 96.88 78 PHE A O 1
ATOM 599 N N . ASP A 1 79 ? 17.694 1.088 -15.172 1.00 95.31 79 ASP A N 1
ATOM 600 C CA . ASP A 1 79 ? 17.310 1.513 -16.510 1.00 95.31 79 ASP A CA 1
ATOM 601 C C . ASP A 1 79 ? 15.796 1.789 -16.619 1.00 95.31 79 ASP A C 1
ATOM 603 O O . ASP A 1 79 ? 14.966 1.226 -15.895 1.00 95.31 79 ASP A O 1
ATOM 607 N N . ALA A 1 80 ? 15.416 2.687 -17.527 1.00 95.50 80 ALA A N 1
ATOM 608 C CA . ALA A 1 80 ? 14.011 3.011 -17.756 1.00 95.50 80 ALA A CA 1
ATOM 609 C C . ALA A 1 80 ? 13.205 1.782 -18.212 1.00 95.50 80 ALA A C 1
ATOM 611 O O . ALA A 1 80 ? 12.085 1.581 -17.738 1.00 95.50 80 ALA A O 1
ATOM 612 N N . LYS A 1 81 ? 13.778 0.919 -19.064 1.00 95.31 81 LYS A N 1
ATOM 613 C CA . LYS A 1 81 ? 13.102 -0.289 -19.561 1.00 95.31 81 LYS A CA 1
ATOM 614 C C . LYS A 1 81 ? 12.859 -1.295 -18.440 1.00 95.31 81 LYS A C 1
ATOM 616 O O . LYS A 1 81 ? 11.772 -1.861 -18.365 1.00 95.31 81 LYS A O 1
ATOM 621 N N . PHE A 1 82 ? 13.816 -1.441 -17.520 1.00 96.31 82 PHE A N 1
ATOM 622 C CA . PHE A 1 82 ? 13.655 -2.247 -16.306 1.00 96.31 82 PHE A CA 1
ATOM 623 C C . PHE A 1 82 ? 12.454 -1.776 -15.472 1.00 96.31 82 PHE A C 1
ATOM 625 O O . PHE A 1 82 ? 11.592 -2.570 -15.096 1.00 96.31 82 PHE A O 1
ATOM 632 N N . ARG A 1 83 ? 12.360 -0.464 -15.220 1.00 96.12 83 ARG A N 1
ATOM 633 C CA . ARG A 1 83 ? 11.265 0.130 -14.437 1.00 96.12 83 ARG A CA 1
ATOM 634 C C . ARG A 1 83 ? 9.901 -0.047 -15.102 1.00 96.12 83 ARG A C 1
ATOM 636 O O . ARG A 1 83 ? 8.933 -0.381 -14.418 1.00 96.12 83 ARG A O 1
ATOM 643 N N . VAL A 1 84 ? 9.827 0.129 -16.423 1.00 94.12 84 VAL A N 1
ATOM 644 C CA . VAL A 1 84 ? 8.603 -0.121 -17.200 1.00 94.12 84 VAL A CA 1
ATOM 645 C C . VAL A 1 84 ? 8.193 -1.588 -17.098 1.00 94.12 84 VAL A C 1
ATOM 647 O O . VAL A 1 84 ? 7.028 -1.871 -16.828 1.00 94.12 84 VAL A O 1
ATOM 650 N N . LEU A 1 85 ? 9.144 -2.517 -17.233 1.00 94.75 85 LEU A N 1
ATOM 651 C CA . LEU A 1 85 ? 8.886 -3.953 -17.145 1.00 94.75 85 LEU A CA 1
ATOM 652 C C . LEU A 1 85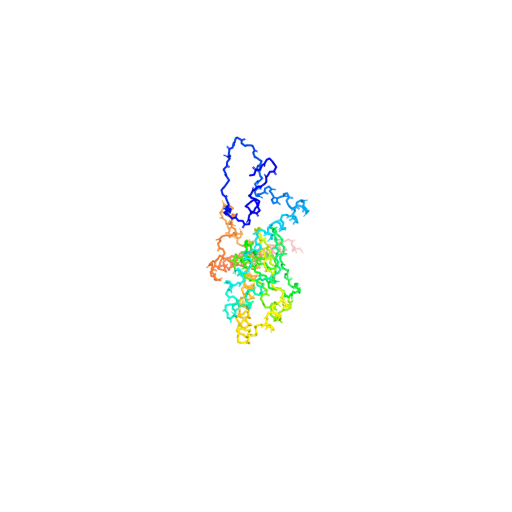 ? 8.289 -4.347 -15.785 1.00 94.75 85 LEU A C 1
ATOM 654 O O . LEU A 1 85 ? 7.274 -5.042 -15.732 1.00 94.75 85 LEU A O 1
ATOM 658 N N . LEU A 1 86 ? 8.856 -3.837 -14.685 1.00 96.31 86 LEU A N 1
ATOM 659 C CA . LEU A 1 86 ? 8.292 -4.027 -13.344 1.00 96.31 86 LEU A CA 1
ATOM 660 C C . LEU A 1 86 ? 6.884 -3.436 -13.213 1.00 96.31 86 LEU A C 1
ATOM 662 O O . LEU A 1 86 ? 6.014 -4.030 -12.580 1.00 96.31 86 LEU A O 1
ATOM 666 N N . GLY A 1 87 ? 6.660 -2.264 -13.807 1.00 94.69 87 GLY A N 1
ATOM 667 C CA . GLY A 1 87 ? 5.362 -1.599 -13.830 1.00 94.69 87 GLY A CA 1
ATOM 668 C C . GLY A 1 87 ? 4.281 -2.368 -14.589 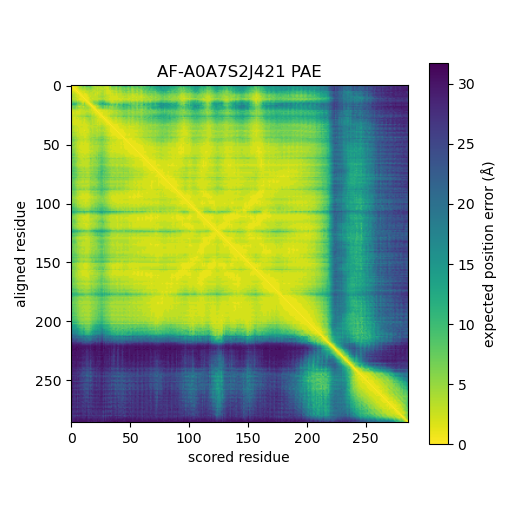1.00 94.69 87 GLY A C 1
ATOM 669 O O . GLY A 1 87 ? 3.107 -2.255 -14.243 1.00 94.69 87 GLY A O 1
ATOM 670 N N . LEU A 1 88 ? 4.661 -3.155 -15.597 1.00 92.06 88 LEU A N 1
ATOM 671 C CA . LEU A 1 88 ? 3.750 -4.013 -16.352 1.00 92.06 88 LEU A CA 1
ATOM 672 C C . LEU A 1 88 ? 3.403 -5.280 -15.560 1.00 92.06 88 LEU A C 1
ATOM 674 O O . LEU A 1 88 ? 2.218 -5.568 -15.380 1.00 92.06 88 LEU A O 1
ATOM 678 N N . TYR A 1 89 ? 4.411 -5.972 -15.019 1.00 91.12 89 TYR A N 1
ATOM 679 C CA . TYR A 1 89 ? 4.248 -7.274 -14.356 1.00 91.12 89 TYR A CA 1
ATOM 680 C C . TYR A 1 89 ? 3.893 -7.228 -12.868 1.00 91.12 89 TYR A C 1
ATOM 682 O O . TYR A 1 89 ? 3.747 -8.281 -12.248 1.00 91.12 89 TYR A O 1
ATOM 690 N N . CYS A 1 90 ? 3.761 -6.049 -12.262 1.00 95.94 90 CYS A N 1
ATOM 691 C CA . CYS A 1 90 ? 3.326 -5.971 -10.873 1.00 95.94 90 CYS A CA 1
ATOM 692 C C . CYS A 1 90 ? 1.885 -6.483 -10.707 1.00 95.94 90 CYS A C 1
ATOM 694 O O . CYS A 1 90 ? 1.013 -6.273 -11.546 1.00 95.94 90 CYS A O 1
ATOM 696 N N . GLU A 1 91 ? 1.602 -7.143 -9.594 1.00 96.81 91 GLU A N 1
ATOM 697 C CA . GLU A 1 91 ? 0.235 -7.494 -9.234 1.00 96.81 91 GLU A CA 1
ATOM 698 C C . GLU A 1 91 ? -0.491 -6.255 -8.710 1.00 96.81 91 GLU A C 1
ATOM 700 O O . GLU A 1 91 ? 0.060 -5.484 -7.924 1.00 96.81 91 GLU A O 1
ATOM 705 N N . ARG A 1 92 ? -1.749 -6.077 -9.107 1.00 96.75 92 ARG A N 1
ATOM 706 C CA . ARG A 1 92 ? -2.581 -4.936 -8.712 1.00 96.75 92 ARG A CA 1
ATOM 707 C C . ARG A 1 92 ? -3.688 -5.442 -7.809 1.00 96.75 92 ARG A C 1
ATOM 709 O O . ARG A 1 92 ? -4.404 -6.369 -8.175 1.00 96.75 92 ARG A O 1
ATOM 716 N N . ARG A 1 93 ? -3.806 -4.870 -6.614 1.00 96.94 93 ARG A N 1
ATOM 717 C CA . ARG A 1 93 ? -4.838 -5.261 -5.649 1.00 96.94 93 ARG A CA 1
ATOM 718 C C . ARG A 1 93 ? -5.454 -4.028 -5.015 1.00 96.94 93 ARG A C 1
ATOM 720 O O . ARG A 1 93 ? -4.738 -3.108 -4.619 1.00 96.94 93 ARG A O 1
ATOM 727 N N . ALA A 1 94 ? -6.774 -4.034 -4.905 1.00 96.94 94 ALA A N 1
ATOM 728 C CA . ALA A 1 94 ? -7.498 -3.078 -4.089 1.00 96.94 94 ALA A CA 1
ATOM 729 C C . ALA A 1 94 ? -7.732 -3.673 -2.698 1.00 96.94 94 ALA A C 1
ATOM 731 O O . ALA A 1 94 ? -8.017 -4.861 -2.559 1.00 96.94 94 ALA A O 1
ATOM 732 N N . PHE A 1 95 ? -7.592 -2.837 -1.680 1.00 96.88 95 PHE A N 1
ATOM 733 C CA . PHE A 1 95 ? -7.826 -3.194 -0.292 1.00 96.88 95 PHE A CA 1
ATOM 734 C C . PHE A 1 95 ? -8.730 -2.147 0.344 1.00 96.88 95 PHE A C 1
ATOM 736 O O . PHE A 1 95 ? -8.493 -0.950 0.192 1.00 96.88 95 PHE A O 1
ATOM 743 N N . PHE A 1 96 ? -9.728 -2.594 1.089 1.00 95.81 96 PHE A N 1
ATOM 744 C CA . PHE A 1 96 ? -10.638 -1.743 1.847 1.00 95.81 96 PHE A CA 1
ATOM 745 C C . PHE A 1 96 ? -10.080 -1.454 3.250 1.00 95.81 96 PHE A C 1
ATOM 747 O O . PHE A 1 96 ? -9.141 -2.127 3.695 1.00 95.81 96 PHE A O 1
ATOM 754 N N . PRO A 1 97 ? -10.614 -0.445 3.963 1.00 95.12 97 PRO A N 1
ATOM 755 C CA . PRO A 1 97 ? -10.185 -0.116 5.319 1.00 95.12 97 PRO A CA 1
ATOM 756 C C . PRO A 1 97 ? -10.113 -1.337 6.241 1.00 95.12 97 PRO A C 1
ATOM 758 O O . PRO A 1 97 ? -10.926 -2.252 6.155 1.00 95.12 97 PRO A O 1
ATOM 761 N N . ASN A 1 98 ? -9.124 -1.342 7.134 1.00 94.25 98 ASN A N 1
ATOM 762 C CA . ASN A 1 98 ? -8.817 -2.413 8.090 1.00 94.25 98 ASN A CA 1
ATOM 763 C C . ASN A 1 98 ? -8.318 -3.737 7.489 1.00 94.25 98 ASN A C 1
ATOM 765 O O . ASN A 1 98 ? -7.861 -4.602 8.243 1.00 94.25 98 ASN A O 1
ATOM 769 N N . GLN A 1 99 ? -8.318 -3.898 6.164 1.00 96.31 99 GLN A N 1
ATOM 770 C CA . GLN A 1 99 ? -7.718 -5.071 5.539 1.00 96.31 99 GLN A CA 1
ATOM 771 C C . GLN A 1 99 ? -6.192 -5.061 5.677 1.00 96.31 99 GLN A C 1
ATOM 773 O O . GLN A 1 99 ? -5.537 -4.018 5.763 1.00 96.31 99 GLN A O 1
ATOM 778 N N . VAL A 1 100 ? -5.616 -6.261 5.721 1.00 97.56 100 VAL A N 1
ATOM 779 C CA . VAL A 1 100 ? -4.186 -6.468 5.953 1.00 97.56 100 VAL A CA 1
ATOM 780 C C . VAL A 1 100 ? -3.499 -6.804 4.635 1.00 97.56 100 VAL A C 1
ATOM 782 O O . VAL A 1 100 ? -3.857 -7.786 3.991 1.00 97.56 100 VAL A O 1
ATOM 785 N N . ILE A 1 101 ? -2.485 -6.019 4.269 1.00 97.44 101 ILE A N 1
ATOM 786 C CA . ILE A 1 101 ? -1.668 -6.251 3.069 1.00 97.44 101 ILE A CA 1
ATOM 787 C C . ILE A 1 101 ? -0.606 -7.318 3.357 1.00 97.44 101 ILE A C 1
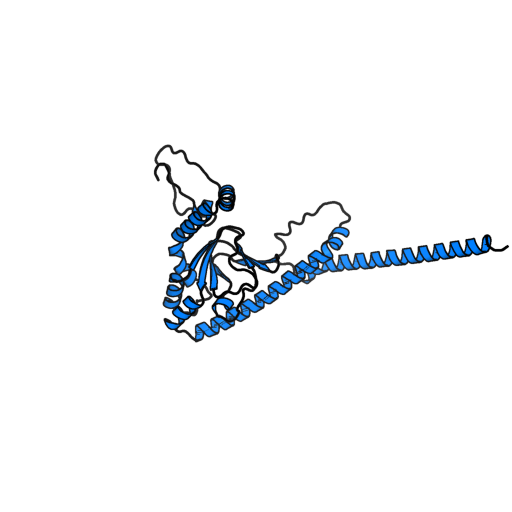ATOM 789 O O . ILE A 1 101 ? -0.412 -8.241 2.574 1.00 97.44 101 ILE A O 1
ATOM 793 N N . ALA A 1 102 ? 0.069 -7.198 4.501 1.00 96.81 102 ALA A N 1
ATOM 794 C CA . ALA A 1 102 ? 1.124 -8.104 4.943 1.00 96.81 102 ALA A CA 1
ATOM 795 C C . ALA A 1 102 ? 1.084 -8.238 6.468 1.00 96.81 102 ALA A C 1
ATOM 797 O O . ALA A 1 102 ? 0.851 -7.245 7.161 1.00 96.81 102 ALA A O 1
ATOM 798 N N . ARG A 1 103 ? 1.305 -9.444 7.005 1.00 96.62 103 ARG A N 1
ATOM 799 C CA . ARG A 1 103 ? 1.308 -9.692 8.457 1.00 96.62 103 ARG A CA 1
ATOM 800 C C . ARG A 1 103 ? 2.721 -9.754 9.020 1.00 96.62 103 ARG A C 1
ATOM 802 O O . ARG A 1 103 ? 3.627 -10.315 8.411 1.00 96.62 103 ARG A O 1
ATOM 809 N N . GLU A 1 104 ? 2.887 -9.218 10.225 1.00 94.94 104 GLU A N 1
ATOM 810 C CA . GLU A 1 104 ? 4.106 -9.365 11.016 1.00 94.94 104 GLU A CA 1
ATOM 811 C C . GLU A 1 104 ? 4.513 -10.842 11.122 1.00 94.94 104 GLU A C 1
ATOM 813 O O . GLU A 1 104 ? 3.702 -11.684 11.501 1.00 94.94 104 GLU A O 1
ATOM 818 N N . GLY A 1 105 ? 5.769 -11.155 10.794 1.00 93.81 105 GLY A N 1
ATOM 819 C CA . GLY A 1 105 ? 6.302 -12.517 10.888 1.00 93.81 105 GLY A CA 1
ATOM 820 C C . GLY A 1 105 ? 5.842 -13.469 9.778 1.00 93.81 105 GLY A C 1
ATOM 821 O O . GLY A 1 105 ? 6.405 -14.553 9.656 1.00 93.81 105 GLY A O 1
ATOM 822 N N . GLN A 1 106 ? 4.885 -13.071 8.934 1.00 95.31 106 GLN A N 1
ATOM 823 C CA . GLN A 1 106 ? 4.483 -13.864 7.778 1.00 95.31 106 GLN A CA 1
ATOM 824 C C . GLN A 1 106 ? 5.628 -13.917 6.769 1.00 95.31 106 GLN A C 1
ATOM 826 O O . GLN A 1 106 ? 6.198 -12.879 6.413 1.00 95.31 106 GLN A O 1
ATOM 831 N N . PHE A 1 107 ? 5.942 -15.124 6.294 1.00 95.94 107 PHE A N 1
ATOM 832 C CA . PHE A 1 107 ? 6.878 -15.289 5.194 1.00 95.94 107 PHE A CA 1
ATOM 833 C C . PHE A 1 107 ? 6.306 -14.688 3.915 1.00 95.94 107 PHE A C 1
ATOM 835 O O . PHE A 1 107 ? 5.150 -14.917 3.561 1.00 95.94 107 PHE A O 1
ATOM 842 N N . GLY A 1 108 ? 7.131 -13.907 3.232 1.00 92.56 108 GLY A N 1
ATOM 843 C CA . GLY A 1 108 ? 6.752 -13.196 2.025 1.00 92.56 108 GLY A CA 1
ATOM 844 C C . GLY A 1 108 ? 7.894 -13.168 1.029 1.00 92.56 108 GLY A C 1
ATOM 845 O O . GLY A 1 108 ? 9.024 -13.547 1.328 1.00 92.56 108 GLY A O 1
ATOM 846 N N . HIS A 1 109 ? 7.581 -12.711 -0.174 1.00 94.94 109 HIS A N 1
ATOM 847 C CA . HIS A 1 109 ? 8.554 -12.546 -1.252 1.00 94.94 109 HIS A CA 1
ATOM 848 C C . HIS A 1 109 ? 8.247 -11.316 -2.113 1.00 94.94 109 HIS A C 1
ATOM 850 O O . HIS A 1 109 ? 8.838 -11.159 -3.176 1.00 94.94 109 HIS A O 1
ATOM 856 N N . SER A 1 110 ? 7.333 -10.448 -1.673 1.00 97.12 110 SER A N 1
ATOM 857 C CA . SER A 1 110 ? 6.836 -9.338 -2.485 1.00 97.12 110 SER A CA 1
ATOM 858 C C . SER A 1 110 ? 7.067 -7.996 -1.807 1.00 97.12 110 SER A C 1
ATOM 860 O O . SER A 1 110 ? 6.863 -7.844 -0.599 1.00 97.12 110 SER A O 1
ATOM 862 N N . LEU A 1 111 ? 7.465 -7.022 -2.618 1.00 97.75 111 LEU A N 1
ATOM 863 C CA . LEU A 1 111 ? 7.453 -5.601 -2.297 1.00 97.75 111 LEU A CA 1
ATOM 864 C C . LEU A 1 111 ? 6.044 -5.063 -2.543 1.00 97.75 111 LEU A C 1
ATOM 866 O O . LEU A 1 111 ? 5.471 -5.348 -3.588 1.00 97.75 111 LEU A O 1
ATOM 870 N N . HIS A 1 112 ? 5.517 -4.247 -1.637 1.00 98.38 112 HIS A N 1
ATOM 871 C CA . HIS A 1 112 ? 4.231 -3.570 -1.793 1.00 98.38 112 HIS A CA 1
ATOM 872 C C . HIS A 1 112 ? 4.439 -2.062 -1.918 1.00 98.38 112 HIS A C 1
ATOM 874 O O . HIS A 1 112 ? 5.133 -1.460 -1.102 1.00 98.38 112 HIS A O 1
ATOM 880 N N . ILE A 1 113 ? 3.826 -1.448 -2.924 1.00 98.44 113 ILE A N 1
ATOM 881 C CA . ILE A 1 113 ? 3.896 -0.016 -3.214 1.00 98.44 113 ILE A CA 1
ATOM 882 C C . ILE A 1 113 ? 2.484 0.546 -3.101 1.00 98.44 113 ILE A C 1
ATOM 884 O O . ILE A 1 113 ? 1.556 0.053 -3.746 1.00 98.44 113 ILE A O 1
ATOM 888 N N . VAL A 1 114 ? 2.323 1.596 -2.303 1.00 97.75 114 VAL A N 1
ATOM 889 C CA . VAL A 1 114 ? 1.055 2.319 -2.204 1.00 97.75 114 VAL A CA 1
ATOM 890 C C . VAL A 1 114 ? 0.923 3.191 -3.445 1.00 97.75 114 VAL A C 1
ATOM 892 O O . VAL A 1 114 ? 1.597 4.212 -3.567 1.00 97.75 114 VAL A O 1
ATOM 895 N N . ASN A 1 115 ? 0.087 2.790 -4.401 1.00 96.38 115 ASN A N 1
ATOM 896 C CA . ASN A 1 115 ? -0.156 3.616 -5.578 1.00 96.38 115 ASN A CA 1
ATOM 897 C C . ASN A 1 115 ? -1.112 4.762 -5.247 1.00 96.38 115 ASN A C 1
ATOM 899 O O . ASN A 1 115 ? -0.816 5.921 -5.544 1.00 96.38 115 ASN A O 1
ATOM 903 N N . ILE A 1 116 ? -2.219 4.410 -4.593 1.00 94.62 116 ILE A N 1
ATOM 904 C CA . ILE A 1 116 ? -3.235 5.324 -4.077 1.00 94.62 116 ILE A CA 1
ATOM 905 C C . ILE A 1 116 ? -3.685 4.825 -2.703 1.00 94.62 116 ILE A C 1
ATOM 907 O O . ILE A 1 116 ? -3.763 3.615 -2.484 1.00 94.62 116 ILE A O 1
ATOM 911 N N . GLY A 1 117 ? -3.989 5.750 -1.796 1.00 94.06 117 GLY A N 1
ATOM 912 C CA . GLY A 1 117 ? -4.498 5.461 -0.460 1.00 94.06 117 GLY A CA 1
ATOM 913 C C . GLY A 1 117 ? -3.441 5.620 0.632 1.00 94.06 117 GLY A C 1
ATOM 914 O O . GLY A 1 117 ? -2.364 6.180 0.420 1.00 94.06 117 GLY A O 1
ATOM 915 N N . VAL A 1 118 ? -3.791 5.185 1.842 1.00 95.44 118 VAL A N 1
ATOM 916 C CA . VAL A 1 118 ? -2.934 5.254 3.032 1.00 95.44 118 VAL A CA 1
ATOM 917 C C . VAL A 1 118 ? -3.019 3.944 3.811 1.00 95.44 118 VAL A C 1
ATOM 919 O O . VAL A 1 118 ? -4.103 3.434 4.105 1.00 95.44 118 VAL A O 1
ATOM 922 N N . ALA A 1 119 ? -1.855 3.424 4.189 1.00 97.62 119 ALA A N 1
ATOM 923 C CA . ALA A 1 119 ? -1.705 2.262 5.054 1.00 97.62 119 ALA A CA 1
ATOM 924 C C . ALA A 1 119 ? -0.830 2.599 6.268 1.00 97.62 119 ALA A C 1
ATOM 926 O O . ALA A 1 119 ? 0.002 3.498 6.229 1.00 97.62 119 ALA A O 1
ATOM 927 N N . THR A 1 120 ? -0.995 1.862 7.360 1.00 97.94 120 THR A N 1
ATOM 928 C CA . THR A 1 120 ? -0.198 2.004 8.582 1.00 97.94 120 THR A CA 1
ATOM 929 C C . THR A 1 120 ? 0.521 0.707 8.896 1.00 97.94 120 THR A C 1
ATOM 931 O O . THR A 1 120 ? -0.051 -0.381 8.835 1.00 97.94 120 THR A O 1
ATOM 934 N N . LEU A 1 121 ? 1.793 0.821 9.256 1.00 97.81 121 LEU A N 1
ATOM 935 C CA . LEU A 1 121 ? 2.574 -0.280 9.787 1.00 97.81 121 LEU A CA 1
ATOM 936 C C . LEU A 1 121 ? 2.335 -0.379 11.288 1.00 97.81 121 LEU A C 1
ATOM 938 O O . LEU A 1 121 ? 2.595 0.568 12.034 1.00 97.81 121 LEU A O 1
ATOM 942 N N . LYS A 1 122 ? 1.875 -1.547 11.726 1.00 95.75 122 LYS A N 1
ATOM 943 C CA . LYS A 1 122 ? 1.641 -1.879 13.127 1.00 95.75 122 LYS A CA 1
ATOM 944 C C . LYS A 1 122 ? 2.614 -2.960 13.593 1.00 95.75 122 LYS A C 1
ATOM 946 O O . LYS A 1 122 ? 2.831 -3.946 12.893 1.00 95.75 122 LYS A O 1
ATOM 951 N N . LYS A 1 123 ? 3.151 -2.819 14.804 1.00 92.88 123 LYS A N 1
ATOM 952 C CA . LYS A 1 123 ? 3.907 -3.868 15.508 1.00 92.88 123 LYS A CA 1
ATOM 953 C C . LYS A 1 123 ? 3.220 -4.151 16.833 1.00 92.88 123 LYS A C 1
ATOM 955 O O . LYS A 1 123 ? 3.038 -3.224 17.618 1.00 92.88 123 LYS A O 1
ATOM 960 N N . LYS A 1 124 ? 2.801 -5.397 17.083 1.00 87.38 124 LYS A N 1
ATOM 961 C CA . LYS A 1 124 ? 2.083 -5.770 18.327 1.00 87.38 124 LYS A CA 1
ATOM 962 C C . LYS A 1 124 ? 0.933 -4.801 18.696 1.00 87.38 124 LYS A C 1
ATOM 964 O O . LYS A 1 124 ? 0.767 -4.417 19.851 1.00 87.38 124 LYS A O 1
ATOM 969 N N . GLY A 1 125 ? 0.171 -4.347 17.695 1.00 84.56 125 GLY A N 1
ATOM 970 C CA . GLY A 1 125 ? -0.953 -3.411 17.870 1.00 84.56 125 GLY A CA 1
ATOM 971 C C . GLY A 1 125 ? -0.576 -1.929 18.030 1.00 84.56 125 GLY A C 1
ATOM 972 O O . GLY A 1 125 ? -1.454 -1.090 18.218 1.00 84.56 125 GLY A O 1
ATOM 973 N N . VAL A 1 126 ? 0.707 -1.576 17.944 1.00 89.75 126 VAL A N 1
ATOM 974 C CA . VAL A 1 126 ? 1.195 -0.191 18.001 1.00 89.75 126 VAL A CA 1
ATOM 975 C C . VAL A 1 126 ? 1.443 0.322 16.592 1.00 89.75 126 VAL A C 1
ATOM 977 O O . VAL A 1 126 ? 2.165 -0.331 15.846 1.00 89.75 126 VAL A O 1
ATOM 980 N N . VAL A 1 127 ? 0.856 1.464 16.224 1.00 92.50 127 VAL A N 1
ATOM 981 C CA . VAL A 1 127 ? 1.155 2.143 14.953 1.00 92.50 127 VAL A CA 1
ATOM 982 C C . VAL A 1 127 ? 2.566 2.721 15.031 1.00 92.50 127 VAL A C 1
ATOM 984 O O . VAL A 1 127 ? 2.917 3.361 16.015 1.00 92.50 127 VAL A O 1
ATOM 987 N N . ILE A 1 128 ? 3.376 2.434 14.017 1.00 94.31 128 ILE A N 1
ATOM 988 C CA . ILE A 1 128 ? 4.798 2.793 13.959 1.00 94.31 128 ILE A CA 1
ATOM 989 C C . ILE A 1 128 ? 5.045 3.849 12.888 1.00 94.31 128 ILE A C 1
ATOM 991 O O . ILE A 1 128 ? 5.792 4.795 13.109 1.00 94.31 128 ILE A O 1
ATOM 995 N N . LYS A 1 129 ? 4.474 3.639 11.700 1.00 94.56 129 LYS A N 1
ATOM 996 C CA . LYS A 1 129 ? 4.721 4.465 10.520 1.00 94.56 129 LYS A CA 1
ATOM 997 C C . LYS A 1 129 ? 3.509 4.440 9.600 1.00 94.56 129 LYS A C 1
ATOM 999 O O . LYS A 1 129 ? 2.897 3.386 9.419 1.00 94.56 129 LYS A O 1
ATOM 1004 N N . THR A 1 130 ? 3.212 5.577 8.987 1.00 97.06 130 THR A N 1
ATOM 1005 C CA . THR A 1 130 ? 2.179 5.718 7.957 1.00 97.06 130 THR A CA 1
ATOM 1006 C C . THR A 1 130 ? 2.828 5.725 6.573 1.00 97.06 130 THR A C 1
ATOM 1008 O O . THR A 1 130 ? 3.884 6.319 6.373 1.00 97.06 130 THR A O 1
ATOM 1011 N N . TYR A 1 131 ? 2.207 5.028 5.628 1.00 97.12 131 TYR A N 1
ATOM 1012 C CA . TYR A 1 131 ? 2.627 4.885 4.240 1.00 97.12 131 TYR A CA 1
ATOM 1013 C C . TYR A 1 131 ? 1.558 5.520 3.353 1.00 97.12 131 TYR A C 1
ATOM 1015 O O . TYR A 1 131 ? 0.429 5.032 3.289 1.00 97.12 131 TYR A O 1
ATOM 1023 N N . SER A 1 132 ? 1.921 6.613 2.692 1.00 95.69 132 SER A N 1
ATOM 1024 C CA . SER A 1 132 ? 1.086 7.333 1.727 1.00 95.69 132 SER A CA 1
ATOM 1025 C C . SER A 1 132 ? 1.450 6.954 0.288 1.00 95.69 132 SER A C 1
ATOM 1027 O O . SER A 1 132 ? 2.399 6.200 0.052 1.00 95.69 132 SER A O 1
ATOM 1029 N N . CYS A 1 133 ? 0.708 7.487 -0.684 1.00 94.81 133 CYS A N 1
ATOM 1030 C CA . CYS A 1 133 ? 0.969 7.323 -2.114 1.00 94.81 133 CYS A CA 1
ATOM 1031 C C . CYS A 1 133 ? 2.456 7.526 -2.465 1.00 94.81 133 CYS A C 1
ATOM 1033 O O . CYS A 1 133 ? 3.052 8.542 -2.119 1.00 94.81 133 CYS A O 1
ATOM 1035 N N . GLY A 1 134 ? 3.050 6.568 -3.177 1.00 95.50 134 GLY A N 1
ATOM 1036 C CA . GLY A 1 134 ? 4.474 6.560 -3.530 1.00 95.50 134 GLY A CA 1
ATOM 1037 C C . GLY A 1 134 ? 5.392 5.919 -2.487 1.00 95.50 134 GLY A C 1
ATOM 1038 O O . GLY A 1 134 ? 6.571 5.732 -2.768 1.00 95.50 134 GLY A O 1
ATOM 1039 N N . SER A 1 135 ? 4.879 5.535 -1.317 1.00 96.94 135 SER A N 1
ATOM 1040 C CA . SER A 1 135 ? 5.658 4.803 -0.314 1.00 96.94 135 SER A CA 1
ATOM 1041 C C . SER A 1 135 ? 5.680 3.299 -0.604 1.00 96.94 135 SER A C 1
ATOM 1043 O O . SER A 1 135 ? 4.737 2.751 -1.182 1.00 96.94 135 SER A O 1
ATOM 1045 N N . HIS A 1 136 ? 6.725 2.604 -0.145 1.00 97.56 136 HIS A N 1
ATOM 1046 C CA . HIS A 1 136 ? 6.888 1.160 -0.332 1.00 97.56 136 HIS A CA 1
ATOM 1047 C C . HIS A 1 136 ? 7.210 0.413 0.967 1.00 97.56 136 HIS A C 1
ATOM 1049 O O . HIS A 1 136 ? 7.801 0.967 1.890 1.00 97.56 136 HIS A O 1
ATOM 1055 N N . PHE A 1 137 ? 6.847 -0.867 1.035 1.00 97.38 137 PHE A N 1
ATOM 1056 C CA . PHE A 1 137 ? 7.089 -1.755 2.172 1.00 97.38 137 PHE A CA 1
ATOM 1057 C C . PHE A 1 137 ? 7.485 -3.160 1.701 1.00 97.38 137 PHE A C 1
ATOM 1059 O O . PHE A 1 137 ? 6.930 -3.675 0.736 1.00 97.38 137 PHE A O 1
ATOM 1066 N N . GLY A 1 138 ? 8.419 -3.811 2.401 1.00 96.69 138 GLY A N 1
ATOM 1067 C CA . GLY A 1 138 ? 8.835 -5.183 2.077 1.00 96.69 138 GLY A CA 1
ATOM 1068 C C . GLY A 1 138 ? 9.913 -5.294 0.993 1.00 96.69 138 GLY A C 1
ATOM 1069 O O . GLY A 1 138 ? 10.086 -6.359 0.407 1.00 96.69 138 GLY A O 1
ATOM 1070 N N . SER A 1 139 ? 10.669 -4.226 0.732 1.00 97.19 139 SER A N 1
ATOM 1071 C CA . SER A 1 139 ? 11.785 -4.223 -0.230 1.00 97.19 139 SER A CA 1
ATOM 1072 C C . SER A 1 139 ? 12.842 -5.268 0.116 1.00 97.19 139 SER A C 1
ATOM 1074 O O . SER A 1 139 ? 13.251 -6.051 -0.736 1.00 97.19 139 SER A O 1
ATOM 1076 N N . THR A 1 140 ? 13.231 -5.360 1.386 1.00 97.19 140 THR A N 1
ATOM 1077 C CA . THR A 1 140 ? 14.226 -6.335 1.853 1.00 97.19 140 THR A CA 1
ATOM 1078 C C . THR A 1 140 ? 13.744 -7.782 1.776 1.00 97.19 140 THR A C 1
ATOM 1080 O O . THR A 1 140 ? 14.564 -8.692 1.642 1.00 97.19 140 THR A O 1
ATOM 1083 N N . VAL A 1 141 ? 12.426 -7.989 1.792 1.00 97.56 141 VAL A N 1
ATOM 1084 C CA . VAL A 1 141 ? 11.789 -9.291 1.575 1.00 97.56 141 VAL A CA 1
ATOM 1085 C C . VAL A 1 141 ? 11.844 -9.672 0.093 1.00 97.56 141 VAL A C 1
ATOM 1087 O O . VAL A 1 141 ? 12.304 -10.761 -0.244 1.00 97.56 141 VAL A O 1
ATOM 1090 N N . MET A 1 142 ? 11.487 -8.752 -0.810 1.00 97.31 142 MET A N 1
ATOM 1091 C CA . MET A 1 142 ? 11.638 -8.944 -2.262 1.00 97.31 142 MET A CA 1
ATOM 1092 C C . MET A 1 142 ? 13.099 -9.210 -2.660 1.00 97.31 142 MET A C 1
ATOM 1094 O O . MET A 1 142 ? 13.373 -10.090 -3.470 1.00 97.31 142 MET A O 1
ATOM 1098 N N . LEU A 1 143 ? 14.054 -8.499 -2.054 1.00 96.88 143 LEU A N 1
ATOM 1099 C CA . LEU A 1 143 ? 15.491 -8.676 -2.302 1.00 96.88 143 LEU A CA 1
ATOM 1100 C C . LEU A 1 143 ? 16.058 -9.990 -1.734 1.00 96.88 143 LEU A C 1
ATOM 1102 O O . LEU A 1 143 ? 17.221 -10.310 -1.981 1.00 96.88 143 LEU A O 1
ATOM 1106 N N . GLY A 1 144 ? 15.263 -10.753 -0.976 1.00 95.88 144 GLY A N 1
ATOM 1107 C CA . GLY A 1 144 ? 15.677 -12.013 -0.358 1.00 95.88 144 GLY A CA 1
ATOM 1108 C C . GLY A 1 144 ? 16.619 -11.851 0.837 1.00 95.88 144 GLY A C 1
ATOM 1109 O O . GLY A 1 144 ? 17.240 -12.826 1.247 1.00 95.88 144 GLY A O 1
ATOM 1110 N N . MET A 1 145 ? 16.735 -10.642 1.394 1.00 96.50 145 MET A N 1
ATOM 1111 C CA . MET A 1 145 ? 17.566 -10.367 2.574 1.00 96.50 145 MET A CA 1
ATOM 1112 C C . MET A 1 145 ? 16.862 -10.799 3.864 1.00 96.50 145 MET A C 1
ATOM 1114 O O . MET A 1 145 ? 17.504 -11.264 4.800 1.00 96.50 145 MET A O 1
ATOM 1118 N N . HIS A 1 146 ? 15.531 -10.697 3.893 1.00 96.19 146 HIS A N 1
ATOM 1119 C CA . HIS A 1 146 ? 14.692 -11.177 4.988 1.00 96.19 146 HIS A CA 1
ATOM 1120 C C . HIS A 1 146 ? 13.605 -12.108 4.453 1.00 96.19 146 HIS A C 1
ATOM 1122 O O . HIS A 1 146 ? 13.074 -11.896 3.368 1.00 96.19 146 HIS A O 1
ATOM 1128 N N . LYS A 1 147 ? 13.242 -13.133 5.232 1.00 95.50 147 LYS A N 1
ATOM 1129 C CA . LYS A 1 147 ? 12.166 -14.066 4.856 1.00 95.50 147 LYS A CA 1
ATOM 1130 C C . LYS A 1 147 ? 10.774 -13.565 5.243 1.00 95.50 147 LYS A C 1
ATOM 1132 O O . LYS A 1 147 ? 9.800 -13.962 4.616 1.00 95.50 147 LYS A O 1
ATOM 1137 N N . ALA A 1 148 ? 10.673 -12.741 6.286 1.00 96.62 148 ALA A N 1
ATOM 1138 C CA . ALA A 1 148 ? 9.406 -12.338 6.891 1.00 96.62 148 ALA A CA 1
ATOM 1139 C C . ALA A 1 148 ? 9.257 -10.816 6.984 1.00 96.62 148 ALA A C 1
ATOM 1141 O O . ALA A 1 148 ? 10.245 -10.093 7.128 1.00 96.62 148 ALA A O 1
ATOM 1142 N N . TYR A 1 149 ? 8.012 -10.338 6.962 1.00 96.81 149 TYR A N 1
ATOM 1143 C CA . TYR A 1 149 ? 7.704 -8.918 7.125 1.00 96.81 149 TYR A CA 1
ATOM 1144 C C . TYR A 1 149 ? 7.921 -8.438 8.568 1.00 96.81 149 TYR A C 1
ATOM 1146 O O . TYR A 1 149 ? 7.531 -9.092 9.540 1.00 96.81 149 TYR A O 1
ATOM 1154 N N . LEU A 1 150 ? 8.512 -7.246 8.708 1.00 94.31 150 LEU A N 1
ATOM 1155 C CA . LEU A 1 150 ? 8.910 -6.671 10.000 1.00 94.31 150 LEU A CA 1
ATOM 1156 C C . LEU A 1 150 ? 7.717 -6.289 10.898 1.00 94.31 150 LEU A C 1
ATOM 1158 O O . LEU A 1 150 ? 7.832 -6.310 12.126 1.00 94.31 150 LEU A O 1
ATOM 1162 N N . GLY A 1 151 ? 6.574 -5.963 10.296 1.00 95.25 151 GLY A N 1
ATOM 1163 C CA . GLY A 1 151 ? 5.336 -5.592 10.975 1.00 95.25 151 GLY A CA 1
ATOM 1164 C C . GLY A 1 151 ? 4.119 -5.838 10.086 1.00 95.25 151 GLY A C 1
ATOM 1165 O O . GLY A 1 151 ? 4.256 -6.235 8.930 1.00 95.25 151 GLY A O 1
ATOM 1166 N N . THR A 1 152 ? 2.935 -5.607 10.642 1.00 97.69 152 THR A N 1
ATOM 1167 C CA . THR A 1 152 ? 1.658 -5.792 9.954 1.00 97.69 152 THR A CA 1
ATOM 1168 C C . THR A 1 152 ? 1.267 -4.502 9.247 1.00 97.69 152 THR A C 1
ATOM 1170 O O . THR A 1 152 ? 1.039 -3.488 9.905 1.00 97.69 152 THR A O 1
ATOM 1173 N N . LEU A 1 153 ? 1.173 -4.530 7.922 1.00 97.81 153 LEU A N 1
ATOM 1174 C CA . LEU A 1 153 ? 0.731 -3.396 7.118 1.00 97.81 153 LEU A CA 1
ATOM 1175 C C . LEU A 1 153 ? -0.792 -3.455 6.948 1.00 97.81 153 LEU A C 1
ATOM 1177 O O . LEU A 1 153 ? -1.313 -4.383 6.329 1.00 97.81 153 LEU A O 1
ATOM 1181 N N . VAL A 1 154 ? -1.497 -2.477 7.517 1.00 98.00 154 VAL A N 1
ATOM 1182 C CA . VAL A 1 154 ? -2.966 -2.414 7.553 1.00 98.00 154 VAL A CA 1
ATOM 1183 C C . VAL A 1 154 ? -3.456 -1.171 6.834 1.00 98.00 154 VAL A C 1
ATOM 1185 O O . VAL A 1 154 ? -2.936 -0.077 7.040 1.00 98.00 154 VAL A O 1
ATOM 1188 N N . VAL A 1 155 ? -4.480 -1.332 6.015 1.00 96.94 155 VAL A N 1
ATOM 1189 C CA . VAL A 1 155 ? -5.091 -0.251 5.248 1.00 96.94 155 VAL A CA 1
ATOM 1190 C C . VAL A 1 155 ? -5.934 0.653 6.146 1.00 96.94 155 VAL A C 1
ATOM 1192 O O . VAL A 1 155 ? -6.699 0.165 6.975 1.00 96.94 155 VAL A O 1
ATOM 1195 N N . VAL A 1 156 ? -5.775 1.972 6.004 1.00 94.62 156 VAL A N 1
ATOM 1196 C CA . VAL A 1 156 ? -6.554 2.979 6.751 1.00 94.62 156 VAL A CA 1
ATOM 1197 C C . VAL A 1 156 ? -7.735 3.470 5.921 1.00 94.62 156 VAL A C 1
ATOM 1199 O O . VAL A 1 156 ? -8.852 3.545 6.416 1.00 94.62 156 VAL A O 1
ATOM 1202 N N . GLN A 1 157 ? -7.487 3.752 4.646 1.00 92.25 157 GLN A N 1
ATOM 1203 C CA . GLN A 1 157 ? -8.481 4.140 3.644 1.00 92.25 157 GLN A CA 1
ATOM 1204 C C . GLN A 1 157 ? -8.318 3.248 2.421 1.00 92.25 157 GLN A C 1
ATOM 1206 O O . GLN A 1 157 ? -7.222 2.732 2.230 1.00 92.25 157 GLN A O 1
ATOM 1211 N N . THR A 1 158 ? -9.344 3.097 1.582 1.00 94.69 158 THR A N 1
ATOM 1212 C CA . THR A 1 158 ? -9.266 2.232 0.396 1.00 94.69 158 THR A CA 1
ATOM 1213 C C . THR A 1 158 ? -7.983 2.482 -0.398 1.00 94.69 158 THR A C 1
ATOM 1215 O O . THR A 1 158 ? -7.688 3.599 -0.823 1.00 94.69 158 THR A O 1
ATOM 1218 N N . CYS A 1 159 ? -7.193 1.426 -0.552 1.00 96.31 159 CYS A N 1
ATOM 1219 C CA . CYS A 1 159 ? -5.862 1.469 -1.129 1.00 96.31 159 CYS A CA 1
ATOM 1220 C C . CYS A 1 159 ? -5.832 0.705 -2.442 1.00 96.31 159 CYS A C 1
ATOM 1222 O O . CYS A 1 159 ? -6.314 -0.423 -2.521 1.00 96.31 159 CYS A O 1
ATOM 1224 N N . HIS A 1 160 ? -5.154 1.273 -3.432 1.00 97.12 160 HIS A N 1
ATOM 1225 C CA . HIS A 1 160 ? -4.676 0.536 -4.592 1.00 97.12 160 HIS A CA 1
ATOM 1226 C C . HIS A 1 160 ? -3.184 0.253 -4.403 1.00 97.12 160 HIS A C 1
ATOM 1228 O O . HIS A 1 160 ? -2.364 1.175 -4.324 1.00 97.12 160 HIS A O 1
ATOM 1234 N N . ILE A 1 161 ? -2.838 -1.027 -4.291 1.00 98.12 161 ILE A N 1
ATOM 1235 C CA . ILE A 1 161 ? -1.494 -1.510 -3.981 1.00 98.12 161 ILE A CA 1
ATOM 1236 C C . ILE A 1 161 ? -0.921 -2.237 -5.192 1.00 98.12 161 ILE A C 1
ATOM 1238 O O . ILE A 1 161 ? -1.563 -3.122 -5.761 1.00 98.12 161 ILE A O 1
ATOM 1242 N N . LEU A 1 162 ? 0.317 -1.893 -5.541 1.00 98.44 162 LEU A N 1
ATOM 1243 C CA . LEU A 1 162 ? 1.113 -2.624 -6.524 1.00 98.44 162 LEU A CA 1
ATOM 1244 C C . LEU A 1 162 ? 2.056 -3.551 -5.771 1.00 98.44 162 LEU A C 1
ATOM 1246 O O . LEU A 1 162 ? 2.805 -3.094 -4.908 1.00 98.44 162 LEU A O 1
ATOM 1250 N N . SER A 1 163 ? 2.029 -4.838 -6.083 1.00 98.06 163 SER A N 1
ATOM 1251 C CA . SER A 1 163 ? 2.928 -5.821 -5.488 1.00 98.06 163 SER A CA 1
ATOM 1252 C C . SER A 1 163 ? 3.911 -6.311 -6.538 1.00 98.06 163 SER A C 1
ATOM 1254 O O . SER A 1 163 ? 3.504 -6.729 -7.614 1.00 98.06 163 SER A O 1
ATOM 1256 N N . ILE A 1 164 ? 5.205 -6.251 -6.243 1.00 97.94 164 ILE A N 1
ATOM 1257 C CA . ILE A 1 164 ? 6.264 -6.775 -7.108 1.00 97.94 164 ILE A CA 1
ATOM 1258 C C . ILE A 1 164 ? 6.808 -8.038 -6.440 1.00 97.94 164 ILE A C 1
ATOM 1260 O O . ILE A 1 164 ? 7.540 -7.927 -5.447 1.00 97.94 164 ILE A O 1
ATOM 1264 N N . PRO A 1 165 ? 6.445 -9.234 -6.934 1.00 97.00 165 PRO A N 1
ATOM 1265 C CA . PRO A 1 165 ? 7.039 -10.479 -6.477 1.00 97.00 165 PRO A CA 1
ATOM 1266 C C . PRO A 1 165 ? 8.534 -10.526 -6.792 1.00 97.00 165 PRO A C 1
ATOM 1268 O O . PRO A 1 165 ? 8.990 -10.029 -7.824 1.00 97.00 165 PRO A O 1
ATOM 1271 N N . ARG A 1 166 ? 9.305 -11.201 -5.936 1.00 96.88 166 ARG A N 1
ATOM 1272 C CA . ARG A 1 166 ? 10.739 -11.436 -6.142 1.00 96.88 166 ARG A CA 1
ATOM 1273 C C . ARG A 1 166 ? 11.039 -12.049 -7.507 1.00 96.88 166 ARG A C 1
ATOM 1275 O O . ARG A 1 166 ? 11.995 -11.626 -8.143 1.00 96.88 166 ARG A O 1
ATOM 1282 N N . ASN A 1 167 ? 10.227 -12.999 -7.968 1.00 96.19 167 ASN A N 1
ATOM 1283 C CA . ASN A 1 167 ? 10.434 -13.638 -9.269 1.00 96.19 167 ASN A CA 1
ATOM 1284 C C . ASN A 1 167 ? 10.323 -12.628 -10.417 1.00 96.19 167 ASN A C 1
ATOM 1286 O O . ASN A 1 167 ? 11.189 -12.608 -11.281 1.00 96.19 167 ASN A O 1
ATOM 1290 N N . SER A 1 168 ? 9.333 -11.730 -10.378 1.00 96.56 168 SER A N 1
ATOM 1291 C CA . SER A 1 168 ? 9.182 -10.654 -11.366 1.00 96.56 168 SER A CA 1
ATOM 1292 C C . SER A 1 168 ? 10.367 -9.683 -11.336 1.00 96.56 168 SER A C 1
ATOM 1294 O O . SER A 1 168 ? 10.827 -9.236 -12.383 1.00 96.56 168 SER A O 1
ATOM 1296 N N . PHE A 1 169 ? 10.896 -9.383 -10.145 1.00 96.81 169 PHE A N 1
ATOM 1297 C CA . PHE A 1 169 ? 12.100 -8.564 -9.996 1.00 96.81 169 PHE A CA 1
ATOM 1298 C C . PHE A 1 169 ? 13.350 -9.240 -10.575 1.00 96.81 169 PHE A C 1
ATOM 1300 O O . PHE A 1 169 ? 14.102 -8.601 -11.307 1.00 96.81 169 PHE A O 1
ATOM 1307 N N . LEU A 1 170 ? 13.559 -10.528 -10.285 1.00 96.06 170 LEU A N 1
ATOM 1308 C CA . LEU A 1 170 ? 14.686 -11.299 -10.817 1.00 96.06 170 LEU A CA 1
ATOM 1309 C C . LEU A 1 170 ? 14.600 -11.443 -12.339 1.00 96.06 170 LEU A C 1
ATOM 1311 O O . LEU A 1 170 ? 15.569 -11.152 -13.023 1.00 96.06 170 LEU A O 1
ATOM 1315 N N . GLN A 1 171 ? 13.423 -11.757 -12.879 1.00 95.06 171 GLN A N 1
ATOM 1316 C CA . GLN A 1 171 ? 13.211 -11.838 -14.325 1.00 95.06 171 GLN A CA 1
ATOM 1317 C C . GLN A 1 171 ? 13.511 -10.504 -15.030 1.00 95.06 171 GLN A C 1
ATOM 1319 O O . GLN A 1 171 ? 14.096 -10.472 -16.116 1.00 95.06 171 GLN A O 1
ATOM 1324 N N . ALA A 1 172 ? 13.135 -9.381 -14.411 1.00 95.62 172 ALA A N 1
ATOM 1325 C CA . ALA A 1 172 ? 13.474 -8.067 -14.940 1.00 95.62 172 ALA A CA 1
ATOM 1326 C C . ALA A 1 172 ? 14.985 -7.796 -14.891 1.00 95.62 172 ALA A C 1
ATOM 1328 O O . ALA A 1 172 ? 15.514 -7.194 -15.824 1.00 95.62 172 ALA A O 1
ATOM 1329 N N . LEU A 1 173 ? 15.680 -8.259 -13.846 1.00 95.38 173 LEU A N 1
ATOM 1330 C CA . LEU A 1 173 ? 17.137 -8.158 -13.737 1.00 95.38 173 LEU A CA 1
ATOM 1331 C C . LEU A 1 173 ? 17.857 -9.023 -14.770 1.00 95.38 173 LEU A C 1
ATOM 1333 O O . LEU A 1 173 ? 18.859 -8.575 -15.312 1.00 95.38 173 LEU A O 1
ATOM 1337 N N . ASP A 1 174 ? 17.348 -10.218 -15.064 1.00 95.44 174 ASP A N 1
ATOM 1338 C CA . ASP A 1 174 ? 17.918 -11.092 -16.094 1.00 95.44 174 ASP A CA 1
ATOM 1339 C C . ASP A 1 174 ? 17.816 -10.439 -17.481 1.00 95.44 174 ASP A C 1
ATOM 1341 O O . ASP A 1 174 ? 18.727 -10.544 -18.299 1.00 95.44 174 ASP A O 1
ATOM 1345 N N . THR A 1 175 ? 16.725 -9.704 -17.727 1.00 96.06 175 THR A N 1
ATOM 1346 C CA . THR A 1 175 ? 16.494 -8.985 -18.993 1.00 96.06 175 THR A CA 1
ATOM 1347 C C . THR A 1 175 ? 17.296 -7.683 -19.080 1.00 96.06 175 THR A C 1
ATOM 1349 O O . THR A 1 175 ? 17.809 -7.336 -20.142 1.00 96.06 175 THR A O 1
ATOM 1352 N N . TYR A 1 176 ? 17.406 -6.948 -17.970 1.00 96.25 176 TYR A N 1
ATOM 1353 C CA . TYR A 1 176 ? 18.115 -5.670 -17.882 1.00 96.25 176 TYR A CA 1
ATOM 1354 C C . TYR A 1 176 ? 19.091 -5.676 -16.694 1.00 96.25 176 TYR A C 1
ATOM 1356 O O . TYR A 1 176 ? 18.797 -5.090 -15.642 1.00 96.25 176 TYR A O 1
ATOM 1364 N N . PRO A 1 177 ? 20.258 -6.331 -16.839 1.00 95.00 177 PRO A N 1
ATOM 1365 C CA . PRO A 1 177 ? 21.203 -6.484 -15.743 1.00 95.00 177 PRO A CA 1
ATOM 1366 C C . PRO A 1 177 ? 21.786 -5.147 -15.287 1.00 95.00 177 PRO A C 1
ATOM 1368 O O . PRO A 1 177 ? 22.255 -4.340 -16.087 1.00 95.00 177 PRO A O 1
ATOM 1371 N N . SER A 1 178 ? 21.815 -4.930 -13.972 1.00 94.31 178 SER A N 1
ATOM 1372 C CA . SER A 1 178 ? 22.537 -3.810 -13.364 1.00 94.31 178 SER A CA 1
ATOM 1373 C C . SER A 1 178 ? 23.055 -4.194 -11.983 1.00 94.31 178 SER A C 1
ATOM 1375 O O . SER A 1 178 ? 22.347 -4.107 -10.974 1.00 94.31 178 SER A O 1
ATOM 1377 N N . LEU A 1 179 ? 24.312 -4.649 -11.936 1.00 93.75 179 LEU A N 1
ATOM 1378 C CA . LEU A 1 179 ? 24.947 -5.084 -10.692 1.00 93.75 179 LEU A CA 1
ATOM 1379 C C . LEU A 1 179 ? 25.088 -3.920 -9.706 1.00 93.75 179 LEU A C 1
ATOM 1381 O O . LEU A 1 179 ? 24.685 -4.057 -8.555 1.00 93.75 179 LEU A O 1
ATOM 1385 N N . ALA A 1 180 ? 25.582 -2.769 -10.174 1.00 95.81 180 ALA A N 1
ATOM 1386 C CA . ALA A 1 180 ? 25.793 -1.585 -9.343 1.00 95.81 180 ALA A CA 1
ATOM 1387 C C . ALA A 1 180 ? 24.484 -1.072 -8.712 1.00 95.81 180 ALA A C 1
ATOM 1389 O O . ALA A 1 180 ? 24.440 -0.781 -7.514 1.00 95.81 180 ALA A O 1
ATOM 1390 N N . ALA A 1 181 ? 23.393 -1.023 -9.487 1.00 96.56 181 ALA A N 1
ATOM 1391 C CA . ALA A 1 181 ? 22.090 -0.618 -8.963 1.00 96.56 181 ALA A CA 1
ATOM 1392 C C . ALA A 1 181 ? 21.544 -1.635 -7.950 1.00 96.56 181 ALA A C 1
ATOM 1394 O O . ALA A 1 181 ? 20.987 -1.243 -6.928 1.00 96.56 181 ALA A O 1
ATOM 1395 N N . CYS A 1 182 ? 21.742 -2.937 -8.187 1.00 96.00 182 CYS A N 1
ATOM 1396 C CA . CYS A 1 182 ? 21.333 -3.992 -7.259 1.00 96.00 182 CYS A CA 1
ATOM 1397 C C . CYS A 1 182 ? 22.110 -3.936 -5.935 1.00 96.00 182 CYS A C 1
ATOM 1399 O O . CYS A 1 182 ? 21.510 -4.052 -4.864 1.00 96.00 182 CYS A O 1
ATOM 1401 N N . THR A 1 183 ? 23.429 -3.728 -5.984 1.00 96.12 183 THR A N 1
ATOM 1402 C CA . THR A 1 183 ? 24.257 -3.588 -4.778 1.00 96.12 183 THR A CA 1
ATOM 1403 C C . THR A 1 183 ? 23.878 -2.351 -3.979 1.00 96.12 183 THR A C 1
ATOM 1405 O O . THR A 1 183 ? 23.728 -2.445 -2.761 1.00 96.12 183 THR A O 1
ATOM 1408 N N . GLU A 1 184 ? 23.651 -1.221 -4.653 1.00 96.56 184 GLU A N 1
ATOM 1409 C CA . GLU A 1 184 ? 23.248 0.008 -3.973 1.00 96.56 184 GLU A CA 1
ATOM 1410 C C . GLU A 1 184 ? 21.857 -0.135 -3.353 1.00 96.56 184 GLU A C 1
ATOM 1412 O O . GLU A 1 184 ? 21.688 0.151 -2.172 1.00 96.56 184 GLU A O 1
ATOM 1417 N N . LEU A 1 185 ? 20.891 -0.686 -4.095 1.00 97.38 185 LEU A N 1
ATOM 1418 C CA . LEU A 1 185 ? 19.541 -0.952 -3.599 1.00 97.38 185 LEU A CA 1
ATOM 1419 C C . LEU A 1 185 ? 19.553 -1.843 -2.346 1.00 97.38 185 LEU A C 1
ATOM 1421 O O . LEU A 1 185 ? 18.869 -1.555 -1.364 1.00 97.38 185 LEU A O 1
ATOM 1425 N N . LYS A 1 186 ? 20.345 -2.924 -2.345 1.00 97.50 186 LYS A N 1
ATOM 1426 C CA . LYS A 1 186 ? 20.495 -3.787 -1.162 1.00 97.50 186 LYS A CA 1
ATOM 1427 C C . LYS A 1 186 ? 21.067 -3.017 0.025 1.00 97.50 186 LYS A C 1
ATOM 1429 O O . LYS A 1 186 ? 20.548 -3.151 1.131 1.00 97.50 186 LYS A O 1
ATOM 1434 N N . ARG A 1 187 ? 22.105 -2.206 -0.198 1.00 97.12 187 ARG A N 1
ATOM 1435 C CA . ARG A 1 187 ? 22.759 -1.410 0.846 1.00 97.12 187 ARG A CA 1
ATOM 1436 C C . ARG A 1 187 ? 21.794 -0.398 1.466 1.00 97.12 187 ARG A C 1
ATOM 1438 O O . ARG A 1 187 ? 21.644 -0.377 2.686 1.00 97.12 187 ARG A O 1
ATOM 1445 N N . THR A 1 188 ? 21.117 0.407 0.647 1.00 96.94 188 THR A N 1
ATOM 1446 C CA . THR A 1 188 ? 20.209 1.462 1.126 1.00 96.94 188 THR A CA 1
ATOM 1447 C C . THR A 1 188 ?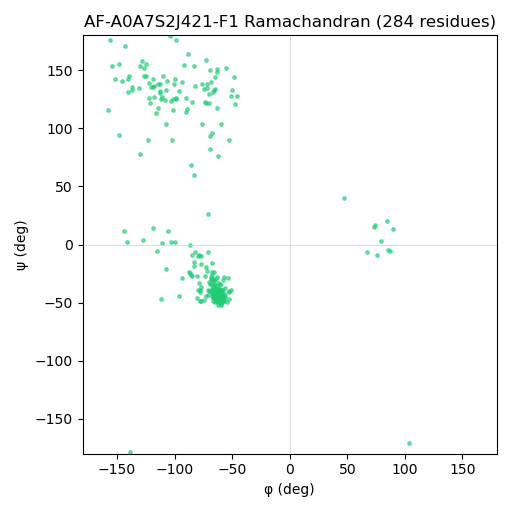 19.004 0.889 1.860 1.00 96.94 188 THR A C 1
ATOM 1449 O O . THR A 1 188 ? 18.649 1.377 2.931 1.00 96.94 188 THR A O 1
ATOM 1452 N N . GLU A 1 189 ? 18.400 -0.182 1.338 1.00 97.12 189 GLU A N 1
ATOM 1453 C CA . GLU A 1 189 ? 17.220 -0.786 1.966 1.00 97.12 189 GLU A CA 1
ATOM 1454 C C . GLU A 1 189 ? 17.563 -1.560 3.244 1.00 97.12 189 GLU A C 1
ATOM 1456 O O . GLU A 1 189 ? 16.722 -1.655 4.142 1.00 97.12 189 GLU A O 1
ATOM 1461 N N . MET A 1 190 ? 18.789 -2.084 3.363 1.00 96.44 190 MET A N 1
ATOM 1462 C CA . MET A 1 190 ? 19.280 -2.659 4.617 1.00 96.44 190 MET A CA 1
ATOM 1463 C C . MET A 1 190 ? 19.367 -1.589 5.711 1.00 96.44 190 MET A C 1
ATOM 1465 O O . MET A 1 190 ? 18.825 -1.791 6.796 1.00 96.44 190 MET A O 1
ATOM 1469 N N . ILE A 1 191 ? 19.977 -0.435 5.406 1.00 97.12 191 ILE A N 1
ATOM 1470 C CA . ILE A 1 191 ? 20.092 0.697 6.342 1.00 97.12 191 ILE A CA 1
ATOM 1471 C C . ILE A 1 191 ? 18.698 1.176 6.766 1.00 97.12 191 ILE A C 1
ATOM 1473 O O . ILE A 1 191 ? 18.394 1.206 7.957 1.00 97.12 191 ILE A O 1
ATOM 1477 N N . ALA A 1 192 ? 17.813 1.446 5.801 1.00 95.56 192 ALA A N 1
ATOM 1478 C CA . ALA A 1 192 ? 16.451 1.904 6.079 1.00 95.56 192 ALA A CA 1
ATOM 1479 C C . ALA A 1 192 ? 15.637 0.894 6.915 1.00 95.56 192 ALA A C 1
ATOM 1481 O O . ALA A 1 192 ? 14.799 1.277 7.737 1.00 95.56 192 ALA A O 1
ATOM 1482 N N . THR A 1 193 ? 15.872 -0.409 6.728 1.00 95.31 193 THR A N 1
ATOM 1483 C CA . THR A 1 193 ? 15.209 -1.458 7.519 1.00 95.31 193 THR A CA 1
ATOM 1484 C C . THR A 1 193 ? 15.717 -1.501 8.954 1.00 95.31 193 THR A C 1
ATOM 1486 O O . THR A 1 193 ? 14.909 -1.686 9.867 1.00 95.31 193 THR A O 1
ATOM 1489 N N . GLU A 1 194 ? 17.015 -1.304 9.178 1.00 95.56 194 GLU A N 1
ATOM 1490 C CA . GLU A 1 194 ? 17.571 -1.272 10.532 1.00 95.56 194 GLU A CA 1
ATOM 1491 C C . GLU A 1 194 ? 17.124 -0.011 11.290 1.00 95.56 194 GLU A C 1
ATOM 1493 O O . GLU A 1 194 ? 16.689 -0.095 12.439 1.00 95.56 194 GLU A O 1
ATOM 1498 N N . GLU A 1 195 ? 17.077 1.145 10.622 1.00 95.38 195 GLU A N 1
ATOM 1499 C CA . GLU A 1 195 ? 16.481 2.368 11.176 1.00 95.38 195 GLU A CA 1
ATOM 1500 C C . GLU A 1 195 ? 15.018 2.155 11.587 1.00 95.38 195 GLU A C 1
ATOM 1502 O O . GLU A 1 195 ? 14.604 2.525 12.693 1.00 95.38 195 GLU A O 1
ATOM 1507 N N . LEU A 1 196 ? 14.231 1.500 10.726 1.00 94.19 196 LEU A N 1
ATOM 1508 C CA . LEU A 1 196 ? 12.847 1.150 11.029 1.00 94.19 196 LEU A CA 1
ATOM 1509 C C . LEU A 1 196 ? 12.760 0.181 12.216 1.00 94.19 196 LEU A C 1
ATOM 1511 O O . LEU A 1 196 ? 11.889 0.337 13.074 1.00 94.19 196 LEU A O 1
ATOM 1515 N N . ARG A 1 197 ? 13.661 -0.800 12.312 1.00 93.56 197 ARG A N 1
ATOM 1516 C CA . ARG A 1 197 ? 13.720 -1.747 13.432 1.00 93.56 197 ARG A CA 1
ATOM 1517 C C . ARG A 1 197 ? 13.999 -1.036 14.755 1.00 93.56 197 ARG A C 1
ATOM 1519 O O . ARG A 1 197 ? 13.294 -1.287 15.737 1.00 93.56 197 ARG A O 1
ATOM 1526 N N . HIS A 1 198 ? 14.951 -0.108 14.776 1.00 93.50 198 HIS A N 1
ATOM 1527 C CA . HIS A 1 198 ? 15.226 0.724 15.946 1.00 93.50 198 HIS A CA 1
ATOM 1528 C C . HIS A 1 198 ? 14.052 1.647 16.293 1.00 93.50 198 HIS A C 1
ATOM 1530 O O . HIS A 1 198 ? 13.717 1.803 17.468 1.00 93.50 198 HIS A O 1
ATOM 1536 N N . ALA A 1 199 ? 13.377 2.237 15.302 1.00 91.25 199 ALA A N 1
ATOM 1537 C CA . ALA A 1 199 ? 12.165 3.025 15.534 1.00 91.25 199 ALA A CA 1
ATOM 1538 C C . ALA A 1 199 ? 11.056 2.177 16.180 1.00 91.25 199 ALA A C 1
ATOM 1540 O O . ALA A 1 199 ? 10.468 2.588 17.181 1.00 91.25 199 ALA A O 1
ATOM 1541 N N . ILE A 1 200 ? 10.835 0.956 15.683 1.00 91.94 200 ILE A N 1
ATOM 1542 C CA . ILE A 1 200 ? 9.883 0.001 16.262 1.00 91.94 200 ILE A CA 1
ATOM 1543 C C . ILE A 1 200 ? 10.218 -0.296 17.723 1.00 91.94 200 ILE A C 1
ATOM 1545 O O . ILE A 1 200 ? 9.320 -0.269 18.567 1.00 91.94 200 ILE A O 1
ATOM 1549 N N . GLN A 1 201 ? 11.486 -0.582 18.032 1.00 89.50 201 GLN A N 1
ATOM 1550 C CA . GLN A 1 201 ? 11.931 -0.860 19.400 1.00 89.50 201 GLN A CA 1
ATOM 1551 C C . GLN A 1 201 ? 11.664 0.331 20.325 1.00 89.50 201 GLN A C 1
ATOM 1553 O O . GLN A 1 201 ? 11.054 0.151 21.380 1.00 89.50 201 GLN A O 1
ATOM 1558 N N . ARG A 1 202 ? 12.041 1.547 19.907 1.00 88.56 202 ARG A N 1
ATOM 1559 C CA . ARG A 1 202 ? 11.836 2.779 20.686 1.00 88.56 202 ARG A CA 1
ATOM 1560 C C . ARG A 1 202 ? 10.356 3.059 20.950 1.00 88.56 202 ARG A C 1
ATOM 1562 O O . ARG A 1 202 ? 9.972 3.259 22.101 1.00 88.56 202 ARG A O 1
ATOM 1569 N N . ILE A 1 203 ? 9.517 3.018 19.914 1.00 87.88 203 ILE A N 1
ATOM 1570 C CA . ILE A 1 203 ? 8.075 3.291 20.027 1.00 87.88 203 ILE A CA 1
ATOM 1571 C C . ILE A 1 203 ? 7.389 2.224 20.892 1.00 87.88 203 ILE A C 1
ATOM 1573 O O . ILE A 1 203 ? 6.598 2.548 21.780 1.00 87.88 203 ILE A O 1
ATOM 1577 N N . SER A 1 204 ? 7.727 0.947 20.687 1.00 84.38 204 SER A N 1
ATOM 1578 C CA . SER A 1 204 ? 7.149 -0.156 21.465 1.00 84.38 204 SER A CA 1
ATOM 1579 C C . SER A 1 204 ? 7.534 -0.073 22.944 1.00 84.38 204 SER A C 1
ATOM 1581 O O . SER A 1 204 ? 6.673 -0.250 23.806 1.00 84.38 204 SER A O 1
ATOM 1583 N N . ALA A 1 205 ? 8.803 0.230 23.246 1.00 82.19 205 ALA A N 1
ATOM 1584 C CA . ALA A 1 205 ? 9.278 0.418 24.614 1.00 82.19 205 ALA A CA 1
ATOM 1585 C C . ALA A 1 205 ? 8.579 1.606 25.290 1.00 82.19 205 ALA A C 1
ATOM 1587 O O . ALA A 1 205 ? 8.051 1.456 26.392 1.00 82.19 205 ALA A O 1
ATOM 1588 N N . ARG A 1 206 ? 8.483 2.753 24.602 1.00 80.44 206 ARG A N 1
ATOM 1589 C CA . ARG A 1 206 ? 7.783 3.946 25.104 1.00 80.44 206 ARG A CA 1
ATOM 1590 C C . ARG A 1 206 ? 6.322 3.647 25.428 1.00 80.44 206 ARG A C 1
ATOM 1592 O O . ARG A 1 206 ? 5.857 3.984 26.514 1.00 80.44 206 ARG A O 1
ATOM 1599 N N . LYS A 1 207 ? 5.606 2.953 24.540 1.00 80.38 207 LYS A N 1
ATOM 1600 C CA . LYS A 1 207 ? 4.195 2.611 24.766 1.00 80.38 207 LYS A CA 1
ATOM 1601 C C . LYS A 1 207 ? 4.002 1.596 25.894 1.00 80.38 207 LYS A C 1
ATOM 1603 O O . LYS A 1 207 ? 3.011 1.674 26.617 1.00 80.38 207 LYS A O 1
ATOM 1608 N N . LEU A 1 208 ? 4.940 0.663 26.070 1.00 78.00 208 LEU A N 1
ATOM 1609 C CA . LEU A 1 208 ? 4.927 -0.276 27.194 1.00 78.00 208 LEU A CA 1
ATOM 1610 C C . LEU A 1 208 ? 5.140 0.445 28.533 1.00 78.00 208 LEU A C 1
ATOM 1612 O O . LEU A 1 208 ? 4.398 0.191 29.481 1.00 78.00 208 LEU A O 1
ATOM 1616 N N . ILE A 1 209 ? 6.114 1.359 28.596 1.00 78.62 209 ILE A N 1
ATOM 1617 C CA . ILE A 1 209 ? 6.363 2.198 29.776 1.00 78.62 209 ILE A CA 1
ATOM 1618 C C . ILE A 1 209 ? 5.115 3.028 30.080 1.00 78.62 209 ILE A C 1
ATOM 1620 O O . ILE A 1 209 ? 4.600 2.959 31.192 1.00 78.62 209 ILE A O 1
ATOM 1624 N N . TRP A 1 210 ? 4.564 3.731 29.089 1.00 76.62 210 TRP A N 1
ATOM 1625 C CA . TRP A 1 210 ? 3.361 4.542 29.274 1.00 76.62 210 TRP A CA 1
ATOM 1626 C C . TRP A 1 210 ? 2.198 3.737 29.865 1.00 76.62 210 TRP A C 1
ATOM 1628 O O . TRP A 1 210 ? 1.648 4.120 30.893 1.00 76.62 210 TRP A O 1
ATOM 1638 N N . LYS A 1 211 ? 1.885 2.564 29.293 1.00 77.44 211 LYS A N 1
ATOM 1639 C CA . LYS A 1 211 ? 0.837 1.671 29.820 1.00 77.44 211 LYS A CA 1
ATOM 1640 C C . LYS A 1 211 ? 1.088 1.241 31.268 1.00 77.44 211 LYS A C 1
ATOM 1642 O O . LYS A 1 211 ? 0.148 1.159 32.049 1.00 77.44 211 LYS A O 1
ATOM 1647 N N . ARG A 1 212 ? 2.343 0.965 31.640 1.00 74.75 212 ARG A N 1
ATOM 1648 C CA . ARG A 1 212 ? 2.706 0.527 32.999 1.00 74.75 212 ARG A CA 1
ATOM 1649 C C . ARG A 1 212 ? 2.548 1.638 34.041 1.00 74.75 212 ARG A C 1
ATOM 1651 O O . ARG A 1 212 ? 2.202 1.343 35.181 1.00 74.75 212 ARG A O 1
ATOM 1658 N N . TYR A 1 213 ? 2.796 2.890 33.661 1.00 70.75 213 TYR A N 1
ATOM 1659 C CA . TYR A 1 213 ? 2.775 4.045 34.569 1.00 70.75 213 TYR A CA 1
ATOM 1660 C C . TYR A 1 213 ? 1.514 4.912 34.438 1.00 70.75 213 TYR A C 1
ATOM 1662 O O . TYR A 1 213 ? 1.364 5.886 35.172 1.00 70.75 213 TYR A O 1
ATOM 1670 N N . GLN A 1 214 ? 0.572 4.532 33.574 1.00 73.81 214 GLN A N 1
ATOM 1671 C CA . GLN A 1 214 ? -0.682 5.251 33.338 1.00 73.81 214 GLN A CA 1
ATOM 1672 C C . GLN A 1 214 ? -1.469 5.521 34.633 1.00 73.81 214 GLN A C 1
ATOM 1674 O O . GLN A 1 214 ? -1.972 6.622 34.836 1.00 73.81 214 GLN A O 1
ATOM 1679 N N . HIS A 1 215 ? -1.510 4.557 35.559 1.00 67.94 215 HIS A N 1
ATOM 1680 C CA . HIS A 1 215 ? -2.166 4.737 36.860 1.00 67.94 215 HIS A CA 1
ATOM 1681 C C . HIS A 1 215 ? -1.467 5.759 37.769 1.00 67.94 215 HIS A C 1
ATOM 1683 O O . HIS A 1 215 ? -2.135 6.401 38.571 1.00 67.94 215 HIS A O 1
ATOM 1689 N N . LEU A 1 216 ? -0.146 5.926 37.651 1.00 63.19 216 LEU A N 1
ATOM 1690 C CA . LEU A 1 216 ? 0.616 6.888 38.454 1.00 63.19 216 LEU A CA 1
ATOM 1691 C C . LEU A 1 216 ? 0.438 8.319 37.943 1.00 63.19 216 LEU A C 1
ATOM 1693 O O . LEU A 1 216 ? 0.329 9.238 38.747 1.00 63.19 216 LEU A O 1
ATOM 1697 N N . ILE A 1 217 ? 0.343 8.493 36.623 1.00 60.44 217 ILE A N 1
ATOM 1698 C CA . ILE A 1 217 ? 0.020 9.784 36.001 1.00 60.44 217 ILE A CA 1
ATOM 1699 C C . ILE A 1 217 ? -1.401 10.207 36.393 1.00 60.44 217 ILE A C 1
ATOM 1701 O O . ILE A 1 217 ? -1.610 11.325 36.854 1.00 60.44 217 ILE A O 1
ATOM 1705 N N . ASN A 1 218 ? -2.366 9.288 36.298 1.00 61.81 218 ASN A N 1
ATOM 1706 C CA . ASN A 1 218 ? -3.761 9.584 36.624 1.00 61.81 218 ASN A CA 1
ATOM 1707 C C . ASN A 1 218 ? -3.990 9.836 38.126 1.00 61.81 218 ASN A C 1
ATOM 1709 O O . ASN A 1 218 ? -4.874 10.606 38.482 1.00 61.81 218 ASN A O 1
ATOM 1713 N N . ALA A 1 219 ? -3.198 9.225 39.014 1.00 55.56 219 ALA A N 1
ATOM 1714 C CA . ALA A 1 219 ? -3.302 9.435 40.462 1.00 55.56 219 ALA A CA 1
ATOM 1715 C C . ALA A 1 219 ? -2.680 10.760 40.951 1.00 55.56 219 ALA A C 1
ATOM 1717 O O . ALA A 1 219 ? -2.973 11.186 42.065 1.00 55.56 219 ALA A O 1
ATOM 1718 N N . GLY A 1 220 ? -1.832 11.410 40.143 1.00 50.09 220 GLY A N 1
ATOM 1719 C CA . GLY A 1 220 ? -1.239 12.720 40.451 1.00 50.09 220 GLY A CA 1
ATOM 1720 C C . GLY A 1 220 ? -2.114 13.923 40.073 1.00 50.09 220 GLY A C 1
ATOM 1721 O O . GLY A 1 220 ? -1.789 15.047 40.445 1.00 50.09 220 GLY A O 1
ATOM 1722 N N . GLY A 1 221 ? -3.219 13.706 39.351 1.00 46.97 221 GLY A N 1
ATOM 1723 C CA . GLY A 1 221 ? -4.165 14.748 38.944 1.00 46.97 221 GLY A CA 1
ATOM 1724 C C . GLY A 1 221 ? -5.222 15.026 40.009 1.00 46.97 221 GLY A C 1
ATOM 1725 O O . GLY A 1 221 ? -6.394 14.722 39.816 1.00 46.97 221 GLY A O 1
ATOM 1726 N N . SER A 1 222 ? -4.827 15.595 41.147 1.00 41.19 222 SER A N 1
ATOM 1727 C CA . SER A 1 222 ? -5.762 16.084 42.167 1.00 41.19 222 SER A CA 1
ATOM 1728 C C . SER A 1 222 ? -6.270 17.490 41.827 1.00 41.19 222 SER A C 1
ATOM 1730 O O . SER A 1 222 ? -6.016 18.419 42.582 1.00 41.19 222 SER A O 1
ATOM 1732 N N . ASN A 1 223 ? -6.929 17.647 40.678 1.00 37.69 223 ASN A N 1
ATOM 1733 C CA . ASN A 1 223 ? -7.847 18.746 40.364 1.00 37.69 223 ASN A CA 1
ATOM 1734 C C . ASN A 1 223 ? -8.757 18.256 39.234 1.00 37.69 223 ASN A C 1
ATOM 1736 O O . ASN A 1 223 ? -8.286 17.893 38.159 1.00 37.69 223 ASN A O 1
ATOM 1740 N N . GLY A 1 224 ? -10.049 18.145 39.537 1.00 38.81 224 GLY A N 1
ATOM 1741 C CA . GLY A 1 224 ? -11.035 17.480 38.699 1.00 38.81 224 GLY A CA 1
ATOM 1742 C C . GLY A 1 224 ? -11.297 18.203 37.387 1.00 38.81 224 GLY A C 1
ATOM 1743 O O . GLY A 1 224 ? -12.177 19.043 37.329 1.00 38.81 224 GLY A O 1
ATOM 1744 N N . GLU A 1 225 ? -10.615 17.775 36.332 1.00 29.06 225 GLU A N 1
ATOM 1745 C CA . GLU A 1 225 ? -11.165 17.704 34.983 1.00 29.06 225 GLU A CA 1
ATOM 1746 C C . GLU A 1 225 ? -10.648 16.415 34.331 1.00 29.06 225 GLU A C 1
ATOM 1748 O O . GLU A 1 225 ? -9.448 16.124 34.398 1.00 29.06 225 GLU A O 1
ATOM 1753 N N . PRO A 1 226 ? -11.515 15.595 33.713 1.00 32.66 226 PRO A N 1
ATOM 1754 C CA . PRO A 1 226 ? -11.058 14.475 32.918 1.00 32.66 226 PRO A CA 1
ATOM 1755 C C . PRO A 1 226 ? -10.394 15.048 31.667 1.00 32.66 226 PRO A C 1
ATOM 1757 O O . PRO A 1 226 ? -11.054 15.302 30.661 1.00 32.66 226 PRO A O 1
ATOM 1760 N N . VAL A 1 227 ? -9.073 15.230 31.705 1.00 38.78 227 VAL A N 1
ATOM 1761 C CA . VAL A 1 227 ? -8.289 15.413 30.484 1.00 38.78 227 VAL A CA 1
ATOM 1762 C C . VAL A 1 227 ? -8.303 14.066 29.771 1.00 38.78 227 VAL A C 1
ATOM 1764 O O . VAL A 1 227 ? -7.392 13.245 29.887 1.00 38.78 227 VAL A O 1
ATOM 1767 N N . ALA A 1 228 ? -9.384 13.820 29.034 1.00 35.28 228 ALA A N 1
ATOM 1768 C CA . ALA A 1 228 ? -9.390 12.921 27.902 1.00 35.28 228 ALA A CA 1
ATOM 1769 C C . ALA A 1 228 ? -8.420 13.521 26.879 1.00 35.28 228 ALA A C 1
ATOM 1771 O O . ALA A 1 228 ? -8.820 14.162 25.911 1.00 35.28 228 ALA A O 1
ATOM 1772 N N . ALA A 1 229 ? -7.121 13.371 27.147 1.00 36.16 229 ALA A N 1
ATOM 1773 C CA . ALA A 1 229 ? -6.076 13.675 26.198 1.00 36.16 229 ALA A CA 1
ATOM 1774 C C . ALA A 1 229 ? -6.338 12.763 25.005 1.00 36.16 229 ALA A C 1
ATOM 1776 O O . ALA A 1 229 ? -6.123 11.550 25.052 1.00 36.16 229 ALA A O 1
ATOM 1777 N N . THR A 1 230 ? -6.885 13.368 23.961 1.00 33.12 230 THR A N 1
ATOM 1778 C CA . THR A 1 230 ? -6.990 12.850 22.610 1.00 33.12 230 THR A CA 1
ATOM 1779 C C . THR A 1 230 ? -5.590 12.430 22.174 1.00 33.12 230 THR A C 1
ATOM 1781 O O . THR A 1 230 ? -4.790 13.207 21.660 1.00 33.12 230 THR A O 1
ATOM 1784 N N . ALA A 1 231 ? -5.268 11.166 22.446 1.00 39.03 231 ALA A N 1
ATOM 1785 C CA . ALA A 1 231 ? -3.957 10.552 22.268 1.00 39.03 231 ALA A CA 1
ATOM 1786 C C . ALA A 1 231 ? -3.576 10.340 20.790 1.00 39.03 231 ALA A C 1
ATOM 1788 O O . ALA A 1 231 ? -2.828 9.421 20.474 1.00 39.03 231 ALA A O 1
ATOM 1789 N N . SER A 1 232 ? -4.112 11.145 19.871 1.00 33.59 232 SER A N 1
ATOM 1790 C CA . SER A 1 232 ? -3.906 10.974 18.436 1.00 33.59 232 SER A CA 1
ATOM 1791 C C . SER A 1 232 ? -2.980 12.010 17.799 1.00 33.59 232 SER A C 1
ATOM 1793 O O . SER A 1 232 ? -2.420 11.687 16.761 1.00 33.59 232 SER A O 1
ATOM 1795 N N . ASN A 1 233 ? -2.748 13.193 18.391 1.00 32.94 233 ASN A N 1
ATOM 1796 C CA . ASN A 1 233 ? -2.105 14.297 17.646 1.00 32.94 233 ASN A CA 1
ATOM 1797 C C . ASN A 1 233 ? -0.864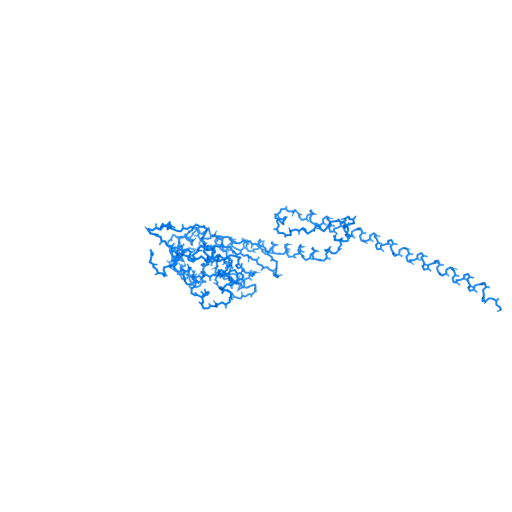 14.957 18.290 1.00 32.94 233 ASN A C 1
ATOM 1799 O O . ASN A 1 233 ? -0.337 15.900 17.713 1.00 32.94 233 ASN A O 1
ATOM 1803 N N . VAL A 1 234 ? -0.351 14.485 19.437 1.00 38.31 234 VAL A N 1
ATOM 1804 C CA . VAL A 1 234 ? 0.842 15.092 20.098 1.00 38.31 234 VAL A CA 1
ATOM 1805 C C . VAL A 1 234 ? 2.083 14.176 20.055 1.00 38.31 234 VAL A C 1
ATOM 1807 O O . VAL A 1 234 ? 3.152 14.516 20.556 1.00 38.31 234 VAL A O 1
ATOM 1810 N N . GLU A 1 235 ? 1.996 12.996 19.434 1.00 46.06 235 GLU A N 1
ATOM 1811 C CA . GLU A 1 235 ? 3.078 11.996 19.486 1.00 46.06 235 GLU A CA 1
ATOM 1812 C C . GLU A 1 235 ? 4.290 12.291 18.579 1.00 46.06 235 GLU A C 1
ATOM 1814 O O . GLU A 1 235 ? 5.319 11.633 18.738 1.00 46.06 235 GLU A O 1
ATOM 1819 N N . GLU A 1 236 ? 4.228 13.274 17.674 1.00 41.56 236 GLU A N 1
ATOM 1820 C CA . GLU A 1 236 ? 5.223 13.389 16.594 1.00 41.56 236 GLU A CA 1
ATOM 1821 C C . GLU A 1 236 ? 6.549 14.089 16.944 1.00 41.56 236 GLU A C 1
ATOM 1823 O O . GLU A 1 236 ? 7.509 13.904 16.198 1.00 41.56 236 GLU A O 1
ATOM 1828 N N . GLN A 1 237 ? 6.680 14.832 18.054 1.00 37.25 237 GLN A N 1
ATOM 1829 C CA . GLN A 1 237 ? 7.916 15.615 18.296 1.00 37.25 237 GLN A CA 1
ATOM 1830 C C . GLN A 1 237 ? 8.453 15.675 19.737 1.00 37.25 237 GLN A C 1
ATOM 1832 O O . GLN A 1 237 ? 9.491 16.290 19.960 1.00 37.25 237 GLN A O 1
ATOM 1837 N N . ALA A 1 238 ? 7.838 15.006 20.717 1.00 44.09 238 ALA A N 1
ATOM 1838 C CA . ALA A 1 238 ? 8.364 15.036 22.087 1.00 44.09 238 ALA A CA 1
ATOM 1839 C C . ALA A 1 238 ? 9.650 14.198 22.219 1.00 44.09 238 ALA A C 1
ATOM 1841 O O . ALA A 1 238 ? 9.653 12.984 21.961 1.00 44.09 238 ALA A O 1
ATOM 1842 N N . THR A 1 239 ? 10.736 14.846 22.643 1.00 49.25 239 THR A N 1
ATOM 1843 C CA . THR A 1 239 ? 12.034 14.206 22.890 1.00 49.25 239 THR A CA 1
ATOM 1844 C C . THR A 1 239 ? 11.919 13.179 24.025 1.00 49.25 239 THR A C 1
ATOM 1846 O O . THR A 1 239 ? 11.071 13.284 24.913 1.00 49.25 239 THR A O 1
ATOM 1849 N N . GLY A 1 240 ? 12.755 12.132 24.011 1.00 51.78 240 GLY A N 1
ATOM 1850 C CA . GLY A 1 240 ? 12.653 11.020 24.971 1.00 51.78 240 GLY A CA 1
ATOM 1851 C C . GLY A 1 240 ? 12.655 11.451 26.446 1.00 51.78 240 GLY A C 1
ATOM 1852 O O . GLY A 1 240 ? 12.001 10.804 27.261 1.00 51.78 240 GLY A O 1
ATOM 1853 N N . LEU A 1 241 ? 13.307 12.571 26.779 1.00 53.34 241 LEU A N 1
ATOM 1854 C CA . LEU A 1 241 ? 13.323 13.130 28.133 1.00 53.34 241 LEU A CA 1
ATOM 1855 C C . LEU A 1 241 ? 11.980 13.739 28.557 1.00 53.34 241 LEU A C 1
ATOM 1857 O O . LEU A 1 241 ? 11.528 13.467 29.666 1.00 53.34 241 LEU A O 1
ATOM 1861 N N . GLU A 1 242 ? 11.312 14.499 27.687 1.00 58.50 242 GLU A N 1
ATOM 1862 C CA . GLU A 1 242 ? 10.052 15.192 28.015 1.00 58.50 242 GLU A CA 1
ATOM 1863 C C . GLU A 1 242 ? 8.923 14.215 28.347 1.00 58.50 242 GLU A C 1
ATOM 1865 O O . GLU A 1 242 ? 8.032 14.515 29.134 1.00 58.50 242 GLU A O 1
ATOM 1870 N N . THR A 1 243 ? 8.984 13.006 27.791 1.00 57.97 243 THR A N 1
ATOM 1871 C CA . THR A 1 243 ? 7.970 11.964 28.022 1.00 57.97 243 THR A CA 1
ATOM 1872 C C . THR A 1 243 ? 8.245 11.111 29.256 1.00 57.97 243 THR A C 1
ATOM 1874 O O . THR A 1 243 ? 7.314 10.556 29.840 1.00 57.97 243 THR A O 1
ATOM 1877 N N . LEU A 1 244 ? 9.510 11.018 29.675 1.00 62.34 244 LEU A N 1
ATOM 1878 C CA . LEU A 1 244 ? 9.910 10.305 30.887 1.00 62.34 244 LEU A CA 1
ATOM 1879 C C . LEU A 1 244 ? 9.798 11.182 32.132 1.00 62.34 244 LEU A C 1
ATOM 1881 O O . LEU A 1 244 ? 9.591 10.646 33.216 1.00 62.34 244 LEU A O 1
ATOM 1885 N N . LEU A 1 245 ? 9.898 12.506 31.995 1.00 68.38 245 LEU A N 1
ATOM 1886 C CA . LEU A 1 245 ? 9.869 13.434 33.124 1.00 68.38 245 LEU A CA 1
ATOM 1887 C C . LEU A 1 245 ? 8.575 13.318 33.963 1.00 68.38 245 LEU A C 1
ATOM 1889 O O . LEU A 1 245 ? 8.699 13.119 35.172 1.00 68.38 245 LEU A O 1
ATOM 1893 N N . PRO A 1 246 ? 7.357 13.284 33.377 1.00 68.50 246 PRO A N 1
ATOM 1894 C CA . PRO A 1 246 ? 6.120 13.093 34.142 1.00 68.50 246 PRO A CA 1
ATOM 1895 C C . PRO A 1 246 ? 6.029 11.704 34.790 1.00 68.50 246 PRO A C 1
ATOM 1897 O O . PRO A 1 246 ? 5.529 11.557 35.903 1.00 68.50 246 PRO A O 1
ATOM 1900 N N . VAL A 1 247 ? 6.551 10.670 34.117 1.00 67.06 247 VAL A N 1
ATOM 1901 C CA . VAL A 1 247 ? 6.583 9.292 34.637 1.00 67.06 247 VAL A CA 1
ATOM 1902 C C . VAL A 1 247 ? 7.523 9.184 35.840 1.00 67.06 247 VAL A C 1
ATOM 1904 O O . VAL A 1 247 ? 7.167 8.575 36.849 1.00 67.06 247 VAL A O 1
ATOM 1907 N N . LEU A 1 248 ? 8.708 9.791 35.751 1.00 73.25 248 LEU A N 1
ATOM 1908 C CA . LEU A 1 248 ? 9.700 9.833 36.824 1.00 73.25 248 LEU A CA 1
ATOM 1909 C C . LEU A 1 248 ? 9.212 10.675 38.002 1.00 73.25 248 LEU A C 1
ATOM 1911 O O . LEU A 1 248 ? 9.361 10.245 39.143 1.00 73.25 248 LEU A O 1
ATOM 1915 N N . GLN A 1 249 ? 8.578 11.821 37.742 1.00 76.44 249 GLN A N 1
ATOM 1916 C CA . GLN A 1 249 ? 7.949 12.650 38.773 1.00 76.44 249 GLN A CA 1
ATOM 1917 C C . GLN A 1 249 ? 6.826 11.893 39.494 1.00 76.44 249 GLN A C 1
ATOM 1919 O O . GLN A 1 249 ? 6.813 11.852 40.724 1.00 76.44 249 GLN A O 1
ATOM 1924 N N . GLY A 1 250 ? 5.936 11.224 38.753 1.00 72.69 250 GLY A N 1
ATOM 1925 C CA . GLY A 1 250 ? 4.872 10.398 39.329 1.00 72.69 250 GLY A CA 1
ATOM 1926 C C . GLY A 1 250 ? 5.411 9.215 40.140 1.00 72.69 250 GLY A C 1
ATOM 1927 O O . GLY A 1 250 ? 4.935 8.943 41.243 1.00 72.69 250 GLY A O 1
ATOM 1928 N N . TRP A 1 251 ? 6.450 8.534 39.643 1.00 75.81 251 TRP A N 1
ATOM 1929 C CA . TRP A 1 251 ? 7.125 7.463 40.383 1.00 75.81 251 TRP A CA 1
ATOM 1930 C C . TRP A 1 251 ? 7.798 7.975 41.660 1.00 75.81 251 TRP A C 1
ATOM 1932 O O . TRP A 1 251 ? 7.660 7.351 42.710 1.00 75.81 251 TRP A O 1
ATOM 1942 N N . TYR A 1 252 ? 8.489 9.113 41.589 1.00 76.50 252 TYR A N 1
ATOM 1943 C CA . TYR A 1 252 ? 9.152 9.737 42.731 1.00 76.50 252 TYR A CA 1
ATOM 1944 C C . TYR A 1 252 ? 8.142 10.140 43.813 1.00 76.50 252 TYR A C 1
ATOM 1946 O O . TYR A 1 252 ? 8.319 9.791 44.983 1.00 76.50 252 TYR A O 1
ATOM 1954 N N . ALA A 1 253 ? 7.035 10.780 43.423 1.00 77.44 253 ALA A N 1
ATOM 1955 C CA . ALA A 1 253 ? 5.948 11.137 44.331 1.00 77.44 253 ALA A CA 1
ATOM 1956 C C . ALA A 1 253 ? 5.338 9.897 45.007 1.00 77.44 253 ALA A C 1
ATOM 1958 O O . ALA A 1 253 ? 5.177 9.866 46.228 1.00 77.44 253 ALA A O 1
ATOM 1959 N N . TRP A 1 254 ? 5.078 8.836 44.238 1.00 77.12 254 TRP A N 1
ATOM 1960 C CA . TRP A 1 254 ? 4.579 7.568 44.773 1.00 77.12 254 TRP A CA 1
ATOM 1961 C C . TRP A 1 254 ? 5.575 6.877 45.710 1.00 77.12 254 TRP A C 1
ATOM 1963 O O . TRP A 1 254 ? 5.178 6.331 46.740 1.00 77.12 254 TRP A O 1
ATOM 1973 N N . ALA A 1 255 ? 6.869 6.900 45.388 1.00 77.94 255 ALA A N 1
ATOM 1974 C CA . ALA A 1 255 ? 7.910 6.313 46.224 1.00 77.94 255 ALA A CA 1
ATOM 1975 C C . ALA A 1 255 ? 8.018 7.036 47.577 1.00 77.94 255 ALA A C 1
ATOM 1977 O O . ALA A 1 255 ? 8.110 6.376 48.617 1.00 77.94 255 ALA A O 1
ATOM 1978 N N . ILE A 1 256 ? 7.934 8.373 47.577 1.00 83.75 256 ILE A N 1
ATOM 1979 C CA . ILE A 1 256 ? 7.868 9.181 48.803 1.00 83.75 256 ILE A CA 1
ATOM 1980 C C . ILE A 1 256 ? 6.612 8.845 49.605 1.00 83.75 256 ILE A C 1
ATOM 1982 O O . ILE A 1 256 ? 6.707 8.592 50.806 1.00 83.75 256 ILE A O 1
ATOM 1986 N N . ASP A 1 257 ? 5.442 8.823 48.967 1.00 81.50 257 ASP A N 1
ATOM 1987 C CA . ASP A 1 257 ? 4.179 8.534 49.648 1.00 81.50 257 ASP A CA 1
ATOM 1988 C C . ASP A 1 257 ? 4.187 7.130 50.276 1.00 81.50 257 ASP A C 1
ATOM 1990 O O . ASP A 1 257 ? 3.860 6.950 51.451 1.00 81.50 257 ASP A O 1
ATOM 1994 N N . ARG A 1 258 ? 4.687 6.127 49.548 1.00 77.50 258 ARG A N 1
ATOM 1995 C CA . ARG A 1 258 ? 4.848 4.760 50.060 1.00 77.50 258 ARG A CA 1
ATOM 1996 C C . ARG A 1 258 ? 5.809 4.694 51.248 1.00 77.50 258 ARG A C 1
ATOM 1998 O O . ARG A 1 258 ? 5.548 3.938 52.185 1.00 77.50 258 ARG A O 1
ATOM 2005 N N . ARG A 1 259 ? 6.898 5.472 51.234 1.00 85.31 259 ARG A N 1
ATOM 2006 C CA . ARG A 1 259 ? 7.824 5.581 52.373 1.00 85.31 259 ARG A CA 1
ATOM 2007 C C . ARG A 1 259 ? 7.128 6.194 53.590 1.00 85.31 259 ARG A C 1
ATOM 2009 O O . ARG A 1 259 ? 7.177 5.596 54.660 1.00 85.31 259 ARG A O 1
ATOM 2016 N N . LYS A 1 260 ? 6.391 7.296 53.414 1.00 86.12 260 LYS A N 1
ATOM 2017 C CA . LYS A 1 260 ? 5.610 7.932 54.490 1.00 86.12 260 LYS A CA 1
ATOM 2018 C C . LYS A 1 260 ? 4.570 6.982 55.092 1.00 86.12 260 LYS A C 1
ATOM 2020 O O . LYS A 1 260 ? 4.445 6.910 56.312 1.00 86.12 260 LYS A O 1
ATOM 2025 N N . ARG A 1 261 ? 3.850 6.210 54.266 1.00 82.44 261 ARG A N 1
ATOM 2026 C CA . ARG A 1 261 ? 2.881 5.205 54.750 1.00 82.44 261 ARG A CA 1
ATOM 2027 C C . ARG A 1 261 ? 3.547 4.090 55.560 1.00 82.44 261 ARG A C 1
ATOM 2029 O O . ARG A 1 261 ? 2.978 3.658 56.559 1.00 82.44 261 ARG A O 1
ATOM 2036 N N . ARG A 1 262 ? 4.740 3.636 55.155 1.00 81.19 262 ARG A N 1
ATOM 2037 C CA . ARG A 1 262 ? 5.520 2.641 55.914 1.00 81.19 262 ARG A CA 1
ATOM 2038 C C . ARG A 1 262 ? 5.957 3.189 57.268 1.00 81.19 262 ARG A C 1
ATOM 2040 O O . ARG A 1 262 ? 5.671 2.555 58.274 1.00 81.19 262 ARG A O 1
ATOM 2047 N N . GLU A 1 263 ? 6.536 4.387 57.296 1.00 88.00 263 GLU A N 1
ATOM 2048 C CA . GLU A 1 263 ? 6.953 5.048 58.540 1.00 88.00 263 GLU A CA 1
ATOM 2049 C C . GLU A 1 263 ? 5.761 5.282 59.484 1.00 88.00 263 GLU A C 1
ATOM 2051 O O . GLU A 1 263 ? 5.872 5.074 60.691 1.00 88.00 263 GLU A O 1
ATOM 2056 N N . LYS A 1 264 ? 4.589 5.655 58.951 1.00 85.56 264 LYS A N 1
ATOM 2057 C CA . LYS A 1 264 ? 3.355 5.785 59.741 1.00 85.56 264 LYS A CA 1
ATOM 2058 C C . LYS A 1 264 ? 2.908 4.441 60.327 1.00 85.56 264 LYS A C 1
ATOM 2060 O O . LYS A 1 264 ? 2.649 4.369 61.522 1.00 85.56 264 LYS A O 1
ATOM 2065 N N . SER A 1 265 ? 2.873 3.382 59.515 1.00 82.06 265 SER A N 1
ATOM 2066 C CA . SER A 1 265 ? 2.496 2.038 59.973 1.00 82.06 265 SER A CA 1
ATOM 2067 C C . SER A 1 265 ? 3.467 1.485 61.022 1.00 82.06 265 SER A C 1
ATOM 2069 O O . SER A 1 265 ? 3.041 0.849 61.983 1.00 82.06 265 SER A O 1
ATOM 2071 N N . GLU A 1 266 ? 4.768 1.748 60.883 1.00 85.12 266 GLU A N 1
ATOM 2072 C CA . GLU A 1 266 ? 5.777 1.377 61.880 1.00 85.12 266 GLU A CA 1
ATOM 2073 C C . GLU A 1 266 ? 5.594 2.147 63.194 1.00 85.12 266 GLU A C 1
ATOM 2075 O O . GLU A 1 266 ? 5.655 1.542 64.265 1.00 85.12 266 GLU A O 1
ATOM 2080 N N . ARG A 1 267 ? 5.289 3.453 63.136 1.00 85.88 267 ARG A N 1
ATOM 2081 C CA . ARG A 1 267 ? 4.963 4.255 64.329 1.00 85.88 267 ARG A CA 1
ATOM 2082 C C . ARG A 1 267 ? 3.702 3.756 65.027 1.00 85.88 267 ARG A C 1
ATOM 2084 O O . ARG A 1 267 ? 3.720 3.608 66.244 1.00 85.88 267 ARG A O 1
ATOM 2091 N N . GLU A 1 268 ? 2.645 3.459 64.272 1.00 85.75 268 GLU A N 1
ATOM 2092 C CA . GLU A 1 268 ? 1.396 2.900 64.804 1.00 85.75 268 GLU A CA 1
ATOM 2093 C C . GLU A 1 268 ? 1.654 1.550 65.486 1.00 85.75 268 GLU A C 1
ATOM 2095 O O . GLU A 1 268 ? 1.257 1.362 66.633 1.00 85.75 268 GLU A O 1
ATOM 2100 N N . LYS A 1 269 ? 2.404 0.638 64.852 1.00 85.25 269 LYS A N 1
ATOM 2101 C CA . LYS A 1 269 ? 2.789 -0.646 65.465 1.00 85.25 269 LYS A CA 1
ATOM 2102 C C . LYS A 1 269 ? 3.603 -0.462 66.744 1.00 85.25 269 LYS A C 1
ATOM 2104 O O . LYS A 1 269 ? 3.312 -1.118 67.740 1.00 85.25 269 LYS A O 1
ATOM 2109 N N . ALA A 1 270 ? 4.582 0.440 66.744 1.00 85.25 270 ALA A N 1
ATOM 2110 C CA . ALA A 1 270 ? 5.393 0.728 67.925 1.00 85.25 270 ALA A CA 1
ATOM 2111 C C . ALA A 1 270 ? 4.578 1.380 69.057 1.00 85.25 270 ALA A C 1
ATOM 2113 O O . ALA A 1 270 ? 4.882 1.185 70.234 1.00 85.25 270 ALA A O 1
ATOM 2114 N N . GLN A 1 271 ? 3.552 2.166 68.721 1.00 85.00 271 GLN A N 1
ATOM 2115 C CA . GLN A 1 271 ? 2.627 2.756 69.687 1.00 85.00 271 GLN A CA 1
ATOM 2116 C C . GLN A 1 271 ? 1.685 1.697 70.271 1.00 85.00 271 GLN A C 1
ATOM 2118 O O . GLN A 1 271 ? 1.536 1.634 71.489 1.00 85.00 271 GLN A O 1
ATOM 2123 N N . TYR A 1 272 ? 1.128 0.818 69.433 1.00 82.88 272 TYR A N 1
ATOM 2124 C CA . TYR A 1 272 ? 0.325 -0.322 69.878 1.00 82.88 272 TYR A CA 1
ATOM 2125 C C . TYR A 1 272 ? 1.125 -1.272 70.767 1.00 82.88 272 TYR A C 1
ATOM 2127 O O . TYR A 1 272 ? 0.631 -1.671 71.813 1.00 82.88 272 TYR A O 1
ATOM 2135 N N . GLN A 1 273 ? 2.372 -1.589 70.409 1.00 83.88 273 GLN A N 1
ATOM 2136 C CA . GLN A 1 273 ? 3.250 -2.409 71.248 1.00 83.88 273 GLN A CA 1
ATOM 2137 C C . GLN A 1 273 ? 3.505 -1.761 72.611 1.00 83.88 273 GLN A C 1
ATOM 2139 O O . GLN A 1 273 ? 3.433 -2.456 73.618 1.00 83.88 273 GLN A O 1
ATOM 2144 N N . ARG A 1 274 ? 3.729 -0.438 72.657 1.00 84.00 274 ARG A N 1
ATOM 2145 C CA . ARG A 1 274 ? 3.891 0.312 73.914 1.00 84.00 274 ARG A CA 1
ATOM 2146 C C . ARG A 1 274 ? 2.622 0.333 74.765 1.00 84.00 274 ARG A C 1
ATOM 2148 O O . ARG A 1 274 ? 2.699 0.140 75.976 1.00 84.00 274 ARG A O 1
ATOM 2155 N N . MET A 1 275 ? 1.458 0.537 74.147 1.00 84.06 275 MET A N 1
ATOM 2156 C CA . MET A 1 275 ? 0.168 0.436 74.836 1.00 84.06 275 MET A CA 1
ATOM 2157 C C . MET A 1 275 ? -0.063 -0.974 75.373 1.00 84.06 275 MET A C 1
ATOM 2159 O O . MET A 1 275 ? -0.465 -1.120 76.520 1.00 84.06 275 MET A O 1
ATOM 2163 N N . MET A 1 276 ? 0.229 -2.003 74.578 1.00 78.56 276 MET A N 1
ATOM 2164 C CA . MET A 1 276 ? 0.049 -3.396 74.975 1.00 78.56 276 MET A CA 1
ATOM 2165 C C . MET A 1 276 ? 1.001 -3.777 76.111 1.00 78.56 276 MET A C 1
ATOM 2167 O O . MET A 1 276 ? 0.571 -4.396 77.075 1.00 78.56 276 MET A O 1
ATOM 2171 N N . SER A 1 277 ? 2.273 -3.364 76.051 1.00 80.75 277 SER A N 1
ATOM 2172 C CA . SER A 1 277 ? 3.232 -3.591 77.138 1.00 80.75 277 SER A CA 1
ATOM 2173 C C . SER A 1 277 ? 2.825 -2.880 78.426 1.00 80.75 277 SER A C 1
ATOM 2175 O O . SER A 1 277 ? 2.946 -3.459 79.500 1.00 80.75 277 SER A O 1
ATOM 2177 N N . HIS A 1 278 ? 2.299 -1.656 78.323 1.00 82.00 278 HIS A N 1
ATOM 2178 C CA . HIS A 1 278 ? 1.794 -0.910 79.474 1.00 82.00 278 HIS A CA 1
ATOM 2179 C C . HIS A 1 278 ? 0.509 -1.531 80.045 1.00 82.00 278 HIS A C 1
ATOM 2181 O O . HIS A 1 278 ? 0.354 -1.652 81.257 1.00 82.00 278 HIS A O 1
ATOM 2187 N N . TRP A 1 279 ? -0.403 -1.989 79.188 1.00 79.62 279 TRP A N 1
ATOM 2188 C CA . TRP A 1 279 ? -1.607 -2.697 79.613 1.00 79.62 279 TRP A CA 1
ATOM 2189 C C . TRP A 1 279 ? -1.262 -4.010 80.328 1.00 79.62 279 TRP A C 1
ATOM 2191 O O . TRP A 1 279 ? -1.749 -4.239 81.435 1.00 79.62 279 TRP A O 1
ATOM 2201 N N . MET A 1 280 ? -0.346 -4.808 79.760 1.00 75.06 280 MET A N 1
ATOM 2202 C CA . MET A 1 280 ? 0.159 -6.042 80.374 1.00 75.06 280 MET A CA 1
ATOM 2203 C C . MET A 1 280 ? 0.830 -5.775 81.730 1.00 75.06 280 MET A C 1
ATOM 2205 O O . MET A 1 280 ? 0.546 -6.487 82.684 1.00 75.06 280 MET A O 1
ATOM 2209 N N . SER A 1 281 ? 1.647 -4.723 81.875 1.00 75.69 281 SER A N 1
ATOM 2210 C CA . SER A 1 281 ? 2.273 -4.416 83.174 1.00 75.69 281 SER A CA 1
ATOM 2211 C C . SER A 1 281 ? 1.277 -3.964 84.245 1.00 75.69 281 SER A C 1
ATOM 2213 O O . SER A 1 281 ? 1.559 -4.100 85.428 1.00 75.69 281 SER A O 1
ATOM 2215 N N . THR A 1 282 ? 0.139 -3.393 83.845 1.00 73.19 282 THR A N 1
ATOM 2216 C CA . THR A 1 282 ? -0.834 -2.794 84.775 1.00 73.19 282 THR A CA 1
ATOM 2217 C C . THR A 1 282 ? -1.934 -3.779 85.185 1.00 73.19 282 THR A C 1
ATOM 2219 O O . THR A 1 282 ? -2.473 -3.661 86.277 1.00 73.19 282 THR A O 1
ATOM 2222 N N . HIS A 1 283 ? -2.269 -4.750 84.327 1.00 67.88 283 HIS A N 1
ATOM 2223 C CA . HIS A 1 283 ? -3.381 -5.690 84.546 1.00 67.88 283 HIS A CA 1
ATOM 2224 C C . HIS A 1 283 ? -2.950 -7.156 84.701 1.00 67.88 283 HIS A C 1
ATOM 2226 O O . HIS A 1 283 ? -3.795 -8.003 84.976 1.00 67.88 283 HIS A O 1
ATOM 2232 N N . MET A 1 284 ? -1.666 -7.475 84.515 1.00 56.44 284 MET A N 1
ATOM 2233 C CA . MET A 1 284 ? -1.154 -8.853 84.522 1.00 56.44 284 MET A CA 1
ATOM 2234 C C . MET A 1 284 ? -0.110 -9.107 85.625 1.00 56.44 284 MET A C 1
ATOM 2236 O O . MET A 1 284 ? 0.585 -10.118 85.583 1.00 56.44 284 MET A O 1
ATOM 2240 N N . VAL A 1 285 ? -0.002 -8.202 86.608 1.00 55.75 285 VAL A N 1
ATOM 2241 C CA . VAL A 1 285 ? 0.738 -8.428 87.861 1.00 55.75 285 VAL A CA 1
ATOM 2242 C C . VAL A 1 285 ? -0.277 -8.731 88.968 1.00 55.75 285 VAL A C 1
ATOM 2244 O O . VAL A 1 285 ? -0.794 -7.822 89.617 1.00 55.75 285 VAL A O 1
ATOM 2247 N N . LEU A 1 286 ? -0.576 -10.021 89.121 1.00 45.09 286 LEU A N 1
ATOM 2248 C CA . LEU A 1 286 ? -1.084 -10.670 90.332 1.00 45.09 286 LEU A CA 1
ATOM 2249 C C . LEU A 1 286 ? -0.086 -11.770 90.693 1.00 45.09 286 LEU A C 1
ATOM 2251 O O . LEU A 1 286 ? 0.282 -12.526 89.764 1.00 45.09 286 LEU A O 1
#

Organism: NCBI:txid327968

Foldseek 3Di:
DDPVDDADLCVLQVQDPDGPDDDDDPDDDDDDDDHNVNVLVVCVVDVVVVVVSFVVVCVVCLVLQLVLQQPQPLCVVFDNVLSSLQSNPWDKTKDAAFDWPFAAFDFAQKKKAFQTAKKFWDDPNHTQDIHHHSGIACLCSNLVVDGGGHTIIGGHGITIMTIRGNVSNVVSCVVGPDPPSSVVSNVVVVVVVVVSVVSCVVRVVLVVLCVVQVVLLVVPPPDDDPPPPPPPPPPPDDDPCNSCVSSVVSVVVVVVVVVVVVVVVVVVVVVVVVVVVVVCVVPVDD